Protein AF-0000000084432541 (afdb_homodimer)

Solvent-accessible surface area (backbone atoms only — not comparable to full-atom values): 12788 Å² total; per-residue (Å²): 74,60,51,17,60,30,74,36,65,58,46,48,56,44,54,40,24,28,34,38,48,69,85,65,68,69,66,81,47,33,10,38,38,41,41,37,38,32,32,32,31,42,36,27,25,32,44,36,34,62,62,8,38,39,41,38,39,33,32,51,18,39,35,38,33,20,38,24,62,79,67,41,41,50,36,34,33,44,35,34,36,57,73,16,36,39,34,38,74,37,44,23,40,32,43,31,71,45,52,66,39,81,81,42,76,46,32,38,19,69,55,25,37,38,36,34,31,31,91,61,26,68,92,55,68,59,47,74,40,82,34,44,59,71,12,34,37,35,52,90,86,63,52,20,60,31,74,35,65,58,46,48,55,46,54,39,25,30,35,32,46,66,85,68,76,60,55,89,49,33,10,38,37,41,40,36,36,33,33,32,31,42,36,28,24,31,44,37,33,62,61,8,37,39,39,38,39,33,32,50,19,39,34,38,32,21,40,22,63,78,66,40,41,52,37,35,33,44,36,34,36,56,73,18,35,40,35,39,74,38,43,23,40,32,42,31,72,47,53,66,39,79,82,41,76,46,32,39,20,70,56,25,38,37,35,33,32,32,91,62,26,69,93,56,68,59,48,72,42,81,34,44,58,71,12,34,36,35,52,90

Structure (mmCIF, N/CA/C/O backbone):
data_AF-0000000084432541-model_v1
#
loop_
_entity.id
_entity.type
_entity.pdbx_description
1 polymer 'Adhesin-like protein'
#
loop_
_atom_site.group_PDB
_atom_site.id
_atom_site.type_symbol
_atom_site.label_atom_id
_atom_site.label_alt_id
_atom_site.label_comp_id
_atom_site.label_asym_id
_atom_site.label_entity_id
_atom_site.label_seq_id
_atom_site.pdbx_PDB_ins_code
_atom_site.Cartn_x
_atom_site.Cartn_y
_atom_site.Cartn_z
_atom_site.occupancy
_atom_site.B_iso_or_equiv
_atom_site.auth_seq_id
_atom_site.auth_comp_id
_atom_site.auth_asym_id
_atom_site.auth_atom_id
_atom_site.pdbx_PDB_model_num
ATOM 1 N N . MET A 1 1 ? 23.391 -6.637 -0.005 1 23 1 MET A N 1
ATOM 2 C CA . MET A 1 1 ? 22.156 -6.484 -0.769 1 23 1 MET A CA 1
ATOM 3 C C . MET A 1 1 ? 20.938 -6.379 0.16 1 23 1 MET A C 1
ATOM 5 O O . MET A 1 1 ? 20.5 -7.383 0.717 1 23 1 MET A O 1
ATOM 9 N N . GLU A 1 2 ? 20.828 -5.227 0.882 1 24.73 2 GLU A N 1
ATOM 10 C CA . GLU A 1 2 ? 19.859 -5.18 1.971 1 24.73 2 GLU A CA 1
ATOM 11 C C . GLU A 1 2 ? 18.453 -4.93 1.441 1 24.73 2 GLU A C 1
ATOM 13 O O . GLU A 1 2 ? 18.203 -3.926 0.771 1 24.73 2 GLU A O 1
ATOM 18 N N . ASN A 1 3 ? 17.875 -5.973 0.911 1 29.2 3 ASN A N 1
ATOM 19 C CA . ASN A 1 3 ? 16.5 -6.078 0.458 1 29.2 3 ASN A CA 1
ATOM 20 C C . ASN A 1 3 ? 15.531 -5.395 1.429 1 29.2 3 ASN A C 1
ATOM 22 O O . ASN A 1 3 ? 15.75 -5.422 2.643 1 29.2 3 ASN A O 1
ATOM 26 N N . THR A 1 4 ? 15.023 -4.27 0.894 1 32.41 4 THR A N 1
ATOM 27 C CA . THR A 1 4 ? 14.016 -3.574 1.69 1 32.41 4 THR A CA 1
ATOM 28 C C . THR A 1 4 ? 12.938 -4.543 2.172 1 32.41 4 THR A C 1
ATOM 30 O O . THR A 1 4 ? 12.266 -5.18 1.361 1 32.41 4 THR A O 1
ATOM 33 N N . GLU A 1 5 ? 13.266 -5.25 3.178 1 34.47 5 GLU A N 1
ATOM 34 C CA . GLU A 1 5 ? 12.266 -6.137 3.762 1 34.47 5 GLU A CA 1
ATOM 35 C C . GLU A 1 5 ? 11.156 -5.344 4.453 1 34.47 5 GLU A C 1
ATOM 37 O O . GLU A 1 5 ? 11.438 -4.473 5.281 1 34.47 5 GLU A O 1
ATOM 42 N N . ILE A 1 6 ? 10.102 -5.039 3.703 1 39.88 6 ILE A N 1
ATOM 43 C CA . ILE A 1 6 ? 8.922 -4.617 4.457 1 39.88 6 ILE A CA 1
ATOM 44 C C . ILE A 1 6 ? 8.539 -5.703 5.461 1 39.88 6 ILE A C 1
ATOM 46 O O . ILE A 1 6 ? 8.203 -6.824 5.078 1 39.88 6 ILE A O 1
ATOM 50 N N . ASN A 1 7 ? 9.555 -5.945 6.668 1 39.88 7 ASN A N 1
ATOM 51 C CA . ASN A 1 7 ? 9.281 -6.961 7.68 1 39.88 7 ASN A CA 1
ATOM 52 C C . ASN A 1 7 ? 8.117 -6.562 8.578 1 39.88 7 ASN A C 1
ATOM 54 O O . ASN A 1 7 ? 8.133 -5.488 9.18 1 39.88 7 ASN A O 1
ATOM 58 N N . TYR A 1 8 ? 6.895 -7.012 8.125 1 45.69 8 TYR A N 1
ATOM 59 C CA . TYR A 1 8 ? 5.715 -6.723 8.93 1 45.69 8 TYR A CA 1
ATOM 60 C C . TYR A 1 8 ? 5.66 -7.621 10.164 1 45.69 8 TYR A C 1
ATOM 62 O O . TYR A 1 8 ? 5.891 -8.828 10.07 1 45.69 8 TYR A O 1
ATOM 70 N N . GLY A 1 9 ? 6.004 -7.148 11.172 1 50.56 9 GLY A N 1
ATOM 71 C CA . GLY A 1 9 ? 5.879 -7.926 12.398 1 50.56 9 GLY A CA 1
ATOM 72 C C . GLY A 1 9 ? 4.633 -8.789 12.43 1 50.56 9 GLY A C 1
ATOM 73 O O . GLY A 1 9 ? 4.664 -9.914 12.938 1 50.56 9 GLY A O 1
ATOM 74 N N . SER A 1 10 ? 3.506 -8.398 11.961 1 59.47 10 SER A N 1
ATOM 75 C CA . SER A 1 10 ? 2.273 -9.164 12.094 1 59.47 10 SER A CA 1
ATOM 76 C C . SER A 1 10 ? 2.195 -10.273 11.055 1 59.47 10 SER A C 1
ATOM 78 O O . SER A 1 10 ? 1.357 -11.172 11.164 1 59.47 10 SER A O 1
ATOM 80 N N . GLY A 1 11 ? 3.148 -10.344 10.203 1 76.44 11 GLY A N 1
ATOM 81 C CA . GLY A 1 11 ? 3.02 -11.273 9.094 1 76.44 11 GLY A CA 1
ATOM 82 C C . GLY A 1 11 ? 1.981 -10.844 8.078 1 76.44 11 GLY A C 1
ATOM 83 O O . GLY A 1 11 ? 1.629 -11.617 7.184 1 76.44 11 GLY A O 1
ATOM 84 N N . ILE A 1 12 ? 1.369 -9.703 8.352 1 79 12 ILE A N 1
ATOM 85 C CA . ILE A 1 12 ? 0.36 -9.18 7.434 1 79 12 ILE A CA 1
ATOM 86 C C . ILE A 1 12 ? 0.935 -7.996 6.652 1 79 12 ILE A C 1
ATOM 88 O O . ILE A 1 12 ? 1.511 -7.078 7.242 1 79 12 ILE A O 1
ATOM 92 N N . LEU A 1 13 ? 0.816 -8.047 5.301 1 78.88 13 LEU A N 1
ATOM 93 C CA . LEU A 1 13 ? 1.271 -6.973 4.43 1 78.88 13 LEU A CA 1
ATOM 94 C C . LEU A 1 13 ? 0.146 -5.977 4.164 1 78.88 13 LEU A C 1
ATOM 96 O O . LEU A 1 13 ? 0.338 -4.766 4.305 1 78.88 13 LEU A O 1
ATOM 100 N N . ILE A 1 14 ? -1.044 -6.492 3.812 1 82.12 14 ILE A N 1
ATOM 101 C CA . ILE A 1 14 ? -2.195 -5.664 3.475 1 82.12 14 ILE A CA 1
ATOM 102 C C . ILE A 1 14 ? -3.469 -6.297 4.027 1 82.12 14 ILE A C 1
ATOM 104 O O . ILE A 1 14 ? -3.658 -7.512 3.928 1 82.12 14 ILE A O 1
ATOM 108 N N . ASN A 1 15 ? -4.277 -5.504 4.738 1 82.69 15 ASN A N 1
ATOM 109 C CA . ASN A 1 15 ? -5.633 -5.883 5.125 1 82.69 15 ASN A CA 1
ATOM 110 C C . ASN A 1 15 ? -6.66 -4.852 4.668 1 82.69 15 ASN A C 1
ATOM 112 O O . ASN A 1 15 ? -6.66 -3.717 5.145 1 82.69 15 ASN A O 1
ATOM 116 N N . VAL A 1 16 ? -7.508 -5.207 3.729 1 81.19 16 VAL A N 1
ATOM 117 C CA . VAL A 1 16 ? -8.5 -4.285 3.188 1 81.19 16 VAL A CA 1
ATOM 118 C C . VAL A 1 16 ? -9.891 -4.672 3.691 1 81.19 16 VAL A C 1
ATOM 120 O O . VAL A 1 16 ? -10.383 -5.766 3.404 1 81.19 16 VAL A O 1
ATOM 123 N N . SER A 1 17 ? -10.359 -3.816 4.43 1 79.06 17 SER A N 1
ATOM 124 C CA . SER A 1 17 ? -11.719 -3.992 4.934 1 79.06 17 SER A CA 1
ATOM 125 C C . SER A 1 17 ? -12.508 -2.693 4.84 1 79.06 17 SER A C 1
ATOM 127 O O . SER A 1 17 ? -11.945 -1.604 4.926 1 79.06 17 SER A O 1
ATOM 129 N N . GLY A 1 18 ? -13.797 -2.871 4.531 1 70 18 GLY A N 1
ATOM 130 C CA . GLY A 1 18 ? -14.664 -1.706 4.508 1 70 18 GLY A CA 1
ATOM 131 C C . GLY A 1 18 ? -14.883 -1.094 5.879 1 70 18 GLY A C 1
ATOM 132 O O . GLY A 1 18 ? -14.453 -1.651 6.887 1 70 18 GLY A O 1
ATOM 133 N N . ASN A 1 19 ? -15.008 0.245 5.957 1 58.72 19 ASN A N 1
ATOM 134 C CA . ASN A 1 19 ? -15.359 0.948 7.188 1 58.72 19 ASN A CA 1
ATOM 135 C C . ASN A 1 19 ? -16.828 0.713 7.566 1 58.72 19 ASN A C 1
ATOM 137 O O . ASN A 1 19 ? -17.719 0.883 6.738 1 58.72 19 ASN A O 1
ATOM 141 N N . THR A 1 20 ? -16.922 -0.233 8.609 1 47.47 20 THR A N 1
ATOM 142 C CA . THR A 1 20 ? -18.281 -0.175 9.133 1 47.47 20 THR A CA 1
ATOM 143 C C . THR A 1 20 ? -18.516 1.134 9.875 1 47.47 20 THR A C 1
ATOM 145 O O . THR A 1 20 ? -17.781 1.465 10.805 1 47.47 20 THR A O 1
ATOM 148 N N . GLY A 1 21 ? -18.406 2.193 9.203 1 42.66 21 GLY A N 1
ATOM 149 C CA . GLY A 1 21 ? -18.703 3.492 9.789 1 42.66 21 GLY A CA 1
ATOM 150 C C . GLY A 1 21 ? -19.391 3.398 11.133 1 42.66 21 GLY A C 1
ATOM 151 O O . GLY A 1 21 ? -20.234 2.533 11.344 1 42.66 21 GLY A O 1
ATOM 152 N N . GLU A 1 22 ? -18.641 3.762 12.414 1 37.72 22 GLU A N 1
ATOM 153 C CA . GLU A 1 22 ? -19.516 4.074 13.547 1 37.72 22 GLU A CA 1
ATOM 154 C C . GLU A 1 22 ? -20.781 4.785 13.086 1 37.72 22 GLU A C 1
ATOM 156 O O . GLU A 1 22 ? -21.891 4.434 13.5 1 37.72 22 GLU A O 1
ATOM 161 N N . TRP A 1 23 ? -20.453 6.219 12.891 1 31.81 23 TRP A N 1
ATOM 162 C CA . TRP A 1 23 ? -21.594 7.117 12.789 1 31.81 23 TRP A CA 1
ATOM 163 C C . TRP A 1 23 ? -22.453 6.766 11.578 1 31.81 23 TRP A C 1
ATOM 165 O O . TRP A 1 23 ? -22.172 7.191 10.461 1 31.81 23 TRP A O 1
ATOM 175 N N . GLY A 1 24 ? -23.391 5.852 11.75 1 33.47 24 GLY A N 1
ATOM 176 C CA . GLY A 1 24 ? -24.672 5.41 11.195 1 33.47 24 GLY A CA 1
ATOM 177 C C . GLY A 1 24 ? -24.578 5.062 9.719 1 33.47 24 GLY A C 1
ATOM 178 O O . GLY A 1 24 ? -25.562 4.598 9.133 1 33.47 24 GLY A O 1
ATOM 179 N N . ARG A 1 25 ? -24.156 6.215 8.852 1 34.62 25 ARG A N 1
ATOM 180 C CA . ARG A 1 25 ? -24.734 5.812 7.57 1 34.62 25 ARG A CA 1
ATOM 181 C C . ARG A 1 25 ? -24.094 4.523 7.066 1 34.62 25 ARG A C 1
ATOM 183 O O . ARG A 1 25 ? -22.875 4.426 6.969 1 34.62 25 ARG A O 1
ATOM 190 N N . SER A 1 26 ? -24.641 3.426 7.328 1 37.69 26 SER A N 1
ATOM 191 C CA . SER A 1 26 ? -24.609 2.035 6.887 1 37.69 26 SER A CA 1
ATOM 192 C C . SER A 1 26 ? -23.891 1.903 5.543 1 37.69 26 SER A C 1
ATOM 194 O O . SER A 1 26 ? -23.984 0.865 4.887 1 37.69 26 SER A O 1
ATOM 196 N N . GLY A 1 27 ? -23.594 2.914 4.902 1 42.28 27 GLY A N 1
ATOM 197 C CA . GLY A 1 27 ? -23.375 2.436 3.547 1 42.28 27 GLY A CA 1
ATOM 198 C C . GLY A 1 27 ? -22.141 1.547 3.418 1 42.28 27 GLY A C 1
ATOM 199 O O . GLY A 1 27 ? -21.109 1.825 4.016 1 42.28 27 GLY A O 1
ATOM 200 N N . SER A 1 28 ? -22.328 0.25 3.555 1 51.69 28 SER A N 1
ATOM 201 C CA . SER A 1 28 ? -21.594 -0.984 3.301 1 51.69 28 SER A CA 1
ATOM 202 C C . SER A 1 28 ? -20.562 -0.795 2.195 1 51.69 28 SER A C 1
ATOM 204 O O . SER A 1 28 ? -20.719 -1.318 1.091 1 51.69 28 SER A O 1
ATOM 206 N N . ASN A 1 29 ? -19.844 0.389 2.104 1 71.31 29 ASN A N 1
ATOM 207 C CA . ASN A 1 29 ? -18.984 0.394 0.925 1 71.31 29 ASN A CA 1
ATOM 208 C C . ASN A 1 29 ? -17.625 -0.244 1.217 1 71.31 29 ASN A C 1
ATOM 210 O O . ASN A 1 29 ? -17.031 -0.004 2.271 1 71.31 29 ASN A O 1
ATOM 214 N N . GLY A 1 30 ? -17.344 -1.156 0.543 1 81.12 30 GLY A N 1
ATOM 215 C CA . GLY A 1 30 ? -16.062 -1.84 0.611 1 81.12 30 GLY A CA 1
ATOM 216 C C . GLY A 1 30 ? -14.875 -0.904 0.458 1 81.12 30 GLY A C 1
ATOM 217 O O . GLY A 1 30 ? -15.023 0.216 -0.037 1 81.12 30 GLY A O 1
ATOM 218 N N . GLY A 1 31 ? -13.891 -1.217 1.087 1 83.12 31 GLY A N 1
ATOM 219 C CA . GLY A 1 31 ? -12.648 -0.501 0.854 1 83.12 31 GLY A CA 1
ATOM 220 C C . GLY A 1 31 ? -12 -0.84 -0.476 1 83.12 31 GLY A C 1
ATOM 221 O O . GLY A 1 31 ? -12.281 -1.893 -1.056 1 83.12 31 GLY A O 1
ATOM 222 N N . ASP A 1 32 ? -11.312 0.16 -1.026 1 87.06 32 ASP A N 1
ATOM 223 C CA . ASP A 1 32 ? -10.531 -0.038 -2.242 1 87.06 32 ASP A CA 1
ATOM 224 C C . ASP A 1 32 ? -9.078 0.369 -2.029 1 87.06 32 ASP A C 1
ATOM 226 O O . ASP A 1 32 ? -8.797 1.453 -1.514 1 87.06 32 ASP A O 1
ATOM 230 N N . LEU A 1 33 ? -8.188 -0.533 -2.355 1 87.06 33 LEU A N 1
ATOM 231 C CA . LEU A 1 33 ? -6.762 -0.274 -2.197 1 87.06 33 LEU A CA 1
ATOM 232 C C . LEU A 1 33 ? -6 -0.633 -3.469 1 87.06 33 LEU A C 1
ATOM 234 O O . LEU A 1 33 ? -6.207 -1.706 -4.043 1 87.06 33 LEU A O 1
ATOM 238 N N . SER A 1 34 ? -5.301 0.333 -4.031 1 91.88 34 SER A N 1
ATOM 239 C CA . SER A 1 34 ? -4.344 0.094 -5.109 1 91.88 34 SER A CA 1
ATOM 240 C C . SER A 1 34 ? -2.908 0.23 -4.613 1 91.88 34 SER A C 1
ATOM 242 O O . SER A 1 34 ? -2.561 1.218 -3.963 1 91.88 34 SER A O 1
ATOM 244 N N . PHE A 1 35 ? -2.137 -0.744 -4.871 1 89.62 35 PHE A N 1
ATOM 245 C CA . PHE A 1 35 ? -0.755 -0.827 -4.406 1 89.62 35 PHE A CA 1
ATOM 246 C C . PHE A 1 35 ? 0.186 -1.134 -5.566 1 89.62 35 PHE A C 1
ATOM 248 O O . PHE A 1 35 ? 0.071 -2.182 -6.207 1 89.62 35 PHE A O 1
ATOM 255 N N . THR A 1 36 ? 1.025 -0.202 -5.914 1 92.38 36 THR A N 1
ATOM 256 C CA . THR A 1 36 ? 2.045 -0.392 -6.941 1 92.38 36 THR A CA 1
ATOM 257 C C . THR A 1 36 ? 3.443 -0.307 -6.336 1 92.38 36 THR A C 1
ATOM 259 O O . THR A 1 36 ? 3.754 0.636 -5.605 1 92.38 36 THR A O 1
ATOM 262 N N . SER A 1 37 ? 4.238 -1.301 -6.602 1 89.25 37 SER A N 1
ATOM 263 C CA . SER A 1 37 ? 5.602 -1.356 -6.086 1 89.25 37 SER A CA 1
ATOM 264 C C . SER A 1 37 ? 6.609 -1.575 -7.211 1 89.25 37 SER A C 1
ATOM 266 O O . SER A 1 37 ? 6.383 -2.393 -8.102 1 89.25 37 SER A O 1
ATOM 268 N N . VAL A 1 38 ? 7.672 -0.796 -7.203 1 89 38 VAL A N 1
ATOM 269 C CA . VAL A 1 38 ? 8.781 -0.946 -8.141 1 89 38 VAL A CA 1
ATOM 270 C C . VAL A 1 38 ? 10.086 -1.11 -7.359 1 89 38 VAL A C 1
ATOM 272 O O . VAL A 1 38 ? 10.406 -0.296 -6.492 1 89 38 VAL A O 1
ATOM 275 N N . ASN A 1 39 ? 10.805 -2.227 -7.641 1 86.81 39 ASN A N 1
ATOM 276 C CA . ASN A 1 39 ? 12.117 -2.467 -7.039 1 86.81 39 ASN A CA 1
ATOM 277 C C . ASN A 1 39 ? 12.016 -2.6 -5.52 1 86.81 39 ASN A C 1
ATOM 279 O O . ASN A 1 39 ? 12.734 -1.915 -4.785 1 86.81 39 ASN A O 1
ATOM 283 N N . GLN A 1 40 ? 11.086 -3.512 -5.113 1 80.5 40 GLN A N 1
ATOM 284 C CA . GLN A 1 40 ? 10.883 -3.705 -3.68 1 80.5 40 GLN A CA 1
ATOM 285 C C . GLN A 1 40 ? 10.961 -5.184 -3.307 1 80.5 40 GLN A C 1
ATOM 287 O O . GLN A 1 40 ? 10.828 -6.055 -4.168 1 80.5 40 GLN A O 1
ATOM 292 N N . VAL A 1 41 ? 11.297 -5.398 -2.076 1 82.19 41 VAL A N 1
ATOM 293 C CA . VAL A 1 41 ? 11.148 -6.703 -1.446 1 82.19 41 VAL A CA 1
ATOM 294 C C . VAL A 1 41 ? 10.023 -6.652 -0.409 1 82.19 41 VAL A C 1
ATOM 296 O O . VAL A 1 41 ? 10.102 -5.895 0.56 1 82.19 41 VAL A O 1
ATOM 299 N N . LEU A 1 42 ? 9.023 -7.484 -0.622 1 83.12 42 LEU A N 1
ATOM 300 C CA . LEU A 1 42 ? 7.828 -7.457 0.215 1 83.12 42 LEU A CA 1
ATOM 301 C C . LEU A 1 42 ? 7.609 -8.805 0.896 1 83.12 42 LEU A C 1
ATOM 303 O O . LEU A 1 42 ? 7.941 -9.852 0.335 1 83.12 42 LEU A O 1
ATOM 307 N N . SER A 1 43 ? 7.082 -8.656 2.072 1 84.88 43 SER A N 1
ATOM 308 C CA . SER A 1 43 ? 6.688 -9.859 2.793 1 84.88 43 SER A CA 1
ATOM 309 C C . SER A 1 43 ? 5.418 -9.625 3.605 1 84.88 43 SER A C 1
ATOM 311 O O . SER A 1 43 ? 5.211 -8.539 4.148 1 84.88 43 SER A O 1
ATOM 313 N N . GLY A 1 44 ? 4.594 -10.68 3.766 1 86.81 44 GLY A N 1
ATOM 314 C CA . GLY A 1 44 ? 3.367 -10.648 4.551 1 86.81 44 GLY A CA 1
ATOM 315 C C . GLY A 1 44 ? 2.139 -11.047 3.752 1 86.81 44 GLY A C 1
ATOM 316 O O . GLY A 1 44 ? 2.088 -10.844 2.537 1 86.81 44 GLY A O 1
ATOM 317 N N . ASN A 1 45 ? 1.198 -11.539 4.473 1 91 45 ASN A N 1
ATOM 318 C CA . ASN A 1 45 ? -0.015 -11.992 3.805 1 91 45 ASN A CA 1
ATOM 319 C C . ASN A 1 45 ? -0.964 -10.836 3.508 1 91 45 ASN A C 1
ATOM 321 O O . ASN A 1 45 ? -0.837 -9.758 4.09 1 91 45 ASN A O 1
ATOM 325 N N . ILE A 1 46 ? -1.818 -11.062 2.592 1 90.5 46 ILE A N 1
ATOM 326 C CA . ILE A 1 46 ? -2.76 -10.047 2.135 1 90.5 46 ILE A CA 1
ATOM 327 C C . ILE A 1 46 ? -4.191 -10.547 2.314 1 90.5 46 ILE A C 1
ATOM 329 O O . ILE A 1 46 ? -4.547 -11.617 1.812 1 90.5 46 ILE A O 1
ATOM 333 N N . TYR A 1 47 ? -5 -9.781 3.035 1 88.69 47 TYR A N 1
ATOM 334 C CA . TYR A 1 47 ? -6.395 -10.109 3.311 1 88.69 47 TYR A CA 1
ATOM 335 C C . TYR A 1 47 ? -7.324 -9.023 2.783 1 88.69 47 TYR A C 1
ATOM 337 O O . TYR A 1 47 ? -7.027 -7.832 2.906 1 88.69 47 TYR A O 1
ATOM 345 N N . VAL A 1 48 ? -8.445 -9.438 2.174 1 89 48 VAL A N 1
ATOM 346 C CA . VAL A 1 48 ? -9.477 -8.547 1.646 1 89 48 VAL A CA 1
ATOM 347 C C . VAL A 1 48 ? -10.859 -9.094 1.991 1 89 48 VAL A C 1
ATOM 349 O O . VAL A 1 48 ? -11.117 -10.289 1.838 1 89 48 VAL A O 1
ATOM 352 N N . ASP A 1 49 ? -11.734 -8.242 2.469 1 87.31 49 ASP A N 1
ATOM 353 C CA . ASP A 1 49 ? -13.055 -8.742 2.85 1 87.31 49 ASP A CA 1
ATOM 354 C C . ASP A 1 49 ? -13.992 -8.789 1.646 1 87.31 49 ASP A C 1
ATOM 356 O O . ASP A 1 49 ? -13.617 -8.375 0.544 1 87.31 49 ASP A O 1
ATOM 360 N N . SER A 1 50 ? -15.211 -9.258 1.884 1 91.62 50 SER A N 1
ATOM 361 C CA . SER A 1 50 ? -16.094 -9.672 0.805 1 91.62 50 SER A CA 1
ATOM 362 C C . SER A 1 50 ? -16.672 -8.469 0.062 1 91.62 50 SER A C 1
ATOM 364 O O . SER A 1 50 ? -17.203 -8.609 -1.037 1 91.62 50 SER A O 1
ATOM 366 N N . ILE A 1 51 ? -16.578 -7.277 0.619 1 87.19 51 ILE A N 1
ATOM 367 C CA . ILE A 1 51 ? -17.141 -6.105 -0.043 1 87.19 51 ILE A CA 1
ATOM 368 C C . ILE A 1 51 ? -16.016 -5.172 -0.482 1 87.19 51 ILE A C 1
ATOM 370 O O . ILE A 1 51 ? -16.266 -4.051 -0.928 1 87.19 51 ILE A O 1
ATOM 374 N N . SER A 1 52 ? -14.773 -5.586 -0.387 1 87.06 52 SER A N 1
ATOM 375 C CA . SER A 1 52 ? -13.633 -4.727 -0.658 1 87.06 52 SER A CA 1
ATOM 376 C C . SER A 1 52 ? -12.828 -5.23 -1.854 1 87.06 52 SER A C 1
ATOM 378 O O . SER A 1 52 ? -13.086 -6.324 -2.359 1 87.06 52 SER A O 1
ATOM 380 N N . THR A 1 53 ? -12.008 -4.297 -2.359 1 92 53 THR A N 1
ATOM 381 C CA . THR A 1 53 ? -11.203 -4.555 -3.547 1 92 53 THR A CA 1
ATOM 382 C C . THR A 1 53 ? -9.742 -4.188 -3.299 1 92 53 THR A C 1
ATOM 384 O O . THR A 1 53 ? -9.453 -3.182 -2.646 1 92 53 THR A O 1
ATOM 387 N N . ALA A 1 54 ? -8.812 -5.027 -3.826 1 92.06 54 ALA A N 1
ATOM 388 C CA . ALA A 1 54 ? -7.387 -4.711 -3.83 1 92.06 54 ALA A CA 1
ATOM 389 C C . ALA A 1 54 ? -6.77 -4.977 -5.199 1 92.06 54 ALA A C 1
ATOM 391 O O . ALA A 1 54 ? -7.078 -5.984 -5.84 1 92.06 54 ALA A O 1
ATOM 392 N N . VAL A 1 55 ? -5.98 -3.973 -5.711 1 96.19 55 VAL A N 1
ATOM 393 C CA . VAL A 1 55 ? -5.219 -4.105 -6.945 1 96.19 55 VAL A CA 1
ATOM 394 C C . VAL A 1 55 ? -3.729 -3.943 -6.656 1 96.19 55 VAL A C 1
ATOM 396 O O . VAL A 1 55 ? -3.291 -2.889 -6.191 1 96.19 55 VAL A O 1
ATOM 399 N N . LEU A 1 56 ? -2.98 -5.031 -6.922 1 96.31 56 LEU A N 1
ATOM 400 C CA . LEU A 1 56 ? -1.538 -5.035 -6.707 1 96.31 56 LEU A CA 1
ATOM 401 C C . LEU A 1 56 ? -0.793 -5.082 -8.039 1 96.31 56 LEU A C 1
ATOM 403 O O . LEU A 1 56 ? -1.047 -5.961 -8.867 1 96.31 56 LEU A O 1
ATOM 407 N N . LYS A 1 57 ? 0.078 -4.176 -8.258 1 97.94 57 LYS A N 1
ATOM 408 C CA . LYS A 1 57 ? 0.98 -4.164 -9.406 1 97.94 57 LYS A CA 1
ATOM 409 C C . LYS A 1 57 ? 2.439 -4.141 -8.961 1 97.94 57 LYS A C 1
ATOM 411 O O . LYS A 1 57 ? 2.891 -3.17 -8.344 1 97.94 57 LYS A O 1
ATOM 416 N N . LEU A 1 58 ? 3.156 -5.18 -9.297 1 95 58 LEU A N 1
ATOM 417 C CA . LEU A 1 58 ? 4.535 -5.332 -8.844 1 95 58 LEU A CA 1
ATOM 418 C C . LEU A 1 58 ? 5.496 -5.355 -10.031 1 95 58 LEU A C 1
ATOM 420 O O . LEU A 1 58 ? 5.348 -6.172 -10.945 1 95 58 LEU A O 1
ATOM 424 N N . SER A 1 59 ? 6.41 -4.457 -10.023 1 94.5 59 SER A N 1
ATOM 425 C CA . SER A 1 59 ? 7.465 -4.383 -11.031 1 94.5 59 SER A CA 1
ATOM 426 C C . SER A 1 59 ? 8.844 -4.484 -10.398 1 94.5 59 SER A C 1
ATOM 428 O O . SER A 1 59 ? 9.172 -3.727 -9.484 1 94.5 59 SER A O 1
ATOM 430 N N . SER A 1 60 ? 9.695 -5.473 -10.938 1 92.19 60 SER A N 1
ATOM 431 C CA . SER A 1 60 ? 11.016 -5.711 -10.375 1 92.19 60 SER A CA 1
ATOM 432 C C . SER A 1 60 ? 10.953 -5.867 -8.859 1 92.19 60 SER A C 1
ATOM 434 O O . SER A 1 60 ? 11.773 -5.301 -8.133 1 92.19 60 SER A O 1
ATOM 436 N N . THR A 1 61 ? 9.875 -6.547 -8.422 1 89.12 61 THR A N 1
ATOM 437 C CA . THR A 1 61 ? 9.562 -6.676 -7 1 89.12 61 THR A CA 1
ATOM 438 C C . THR A 1 61 ? 9.484 -8.141 -6.594 1 89.12 61 THR A C 1
ATOM 440 O O . THR A 1 61 ? 8.93 -8.969 -7.324 1 89.12 61 THR A O 1
ATOM 443 N N . ARG A 1 62 ? 10.109 -8.477 -5.492 1 91.69 62 ARG A N 1
ATOM 444 C CA . ARG A 1 62 ? 9.977 -9.805 -4.895 1 91.69 62 ARG A CA 1
ATOM 445 C C . ARG A 1 62 ? 8.961 -9.797 -3.758 1 91.69 62 ARG A C 1
ATOM 447 O O . ARG A 1 62 ? 9 -8.93 -2.887 1 91.69 62 ARG A O 1
ATOM 454 N N . ILE A 1 63 ? 8.039 -10.805 -3.768 1 90.31 63 ILE A N 1
ATOM 455 C CA . ILE A 1 63 ? 7.039 -10.844 -2.707 1 90.31 63 ILE A CA 1
ATOM 456 C C . ILE A 1 63 ? 6.949 -12.258 -2.135 1 90.31 63 ILE A C 1
ATOM 458 O O . ILE A 1 63 ? 6.977 -13.234 -2.883 1 90.31 63 ILE A O 1
ATOM 462 N N . SER A 1 64 ? 7.035 -12.375 -0.864 1 93.75 64 SER A N 1
ATOM 463 C CA . SER A 1 64 ? 6.68 -13.57 -0.112 1 93.75 64 SER A CA 1
ATOM 464 C C . SER A 1 64 ? 5.344 -13.398 0.601 1 93.75 64 SER A C 1
ATOM 466 O O . SER A 1 64 ? 5.223 -12.594 1.524 1 93.75 64 SER A O 1
ATOM 468 N N . SER A 1 65 ? 4.285 -14.141 0.089 1 95.19 65 SER A N 1
ATOM 469 C CA . SER A 1 65 ? 2.951 -13.812 0.571 1 95.19 65 SER A CA 1
ATOM 470 C C . SER A 1 65 ? 1.96 -14.93 0.277 1 95.19 65 SER A C 1
ATOM 472 O O . SER A 1 65 ? 2.143 -15.695 -0.673 1 95.19 65 SER A O 1
ATOM 474 N N . ALA A 1 66 ? 1.009 -15.117 1.192 1 97.88 66 ALA A N 1
ATOM 475 C CA . ALA A 1 66 ? -0.288 -15.672 0.809 1 97.88 66 ALA A CA 1
ATOM 476 C C . ALA A 1 66 ? -1.297 -14.562 0.533 1 97.88 66 ALA A C 1
ATOM 478 O O . ALA A 1 66 ? -1.482 -13.664 1.358 1 97.88 66 ALA A O 1
ATOM 479 N N . ILE A 1 67 ? -1.94 -14.609 -0.618 1 97.56 67 ILE A N 1
ATOM 480 C CA . ILE A 1 67 ? -2.879 -13.562 -1.014 1 97.56 67 ILE A CA 1
ATOM 481 C C . ILE A 1 67 ? -4.305 -14.102 -0.97 1 97.56 67 ILE A C 1
ATOM 483 O O . ILE A 1 67 ? -4.645 -15.031 -1.711 1 97.56 67 ILE A O 1
ATOM 487 N N . ASN A 1 68 ? -5.094 -13.508 -0.076 1 97.94 68 ASN A N 1
ATOM 488 C CA . ASN A 1 68 ? -6.504 -13.859 0.058 1 97.94 68 ASN A CA 1
ATOM 489 C C . ASN A 1 68 ? -6.68 -15.359 0.311 1 97.94 68 ASN A C 1
ATOM 491 O O . ASN A 1 68 ? -7.438 -16.031 -0.397 1 97.94 68 ASN A O 1
ATOM 495 N N . PRO A 1 69 ? -6.023 -15.828 1.335 1 97.94 69 PRO A N 1
ATOM 496 C CA . PRO A 1 69 ? -5.992 -17.281 1.523 1 97.94 69 PRO A CA 1
ATOM 497 C C . PRO A 1 69 ? -7.367 -17.859 1.853 1 97.94 69 PRO A C 1
ATOM 499 O O . PRO A 1 69 ? -7.609 -19.047 1.624 1 97.94 69 PRO A O 1
ATOM 502 N N . SER A 1 70 ? -8.242 -17.047 2.277 1 96.44 70 SER A N 1
ATOM 503 C CA . SER A 1 70 ? -9.555 -17.547 2.682 1 96.44 70 SER A CA 1
ATOM 504 C C . SER A 1 70 ? -10.602 -17.297 1.599 1 96.44 70 SER A C 1
ATOM 506 O O . SER A 1 70 ? -11.789 -17.547 1.81 1 96.44 70 SER A O 1
ATOM 508 N N . ASN A 1 71 ? -10.258 -16.781 0.468 1 97.88 71 ASN A N 1
ATOM 509 C CA . ASN A 1 71 ? -11.141 -16.484 -0.657 1 97.88 71 ASN A CA 1
ATOM 510 C C . ASN A 1 71 ? -12.328 -15.641 -0.227 1 97.88 71 ASN A C 1
ATOM 512 O O . ASN A 1 71 ? -13.477 -15.969 -0.537 1 97.88 71 ASN A O 1
ATOM 516 N N . THR A 1 72 ? -12.07 -14.578 0.45 1 95.44 72 THR A N 1
ATOM 517 C CA . THR A 1 72 ? -13.141 -13.742 0.977 1 95.44 72 THR A CA 1
ATOM 518 C C . THR A 1 72 ? -13.266 -12.453 0.161 1 95.44 72 THR A C 1
ATOM 520 O O . THR A 1 72 ? -14.289 -11.773 0.232 1 95.44 72 THR A O 1
ATOM 523 N N . ALA A 1 73 ? -12.32 -12.148 -0.657 1 94.69 73 ALA A N 1
ATOM 524 C CA . ALA A 1 73 ? -12.211 -10.828 -1.275 1 94.69 73 ALA A CA 1
ATOM 525 C C . ALA A 1 73 ? -13.391 -10.562 -2.207 1 94.69 73 ALA A C 1
ATOM 527 O O . ALA A 1 73 ? -13.836 -11.453 -2.932 1 94.69 73 ALA A O 1
ATOM 528 N N . GLY A 1 74 ? -13.914 -9.32 -2.092 1 93.81 74 GLY A N 1
ATOM 529 C CA . GLY A 1 74 ? -14.734 -8.891 -3.217 1 93.81 74 GLY A CA 1
ATOM 530 C C . GLY A 1 74 ? -14.016 -9.016 -4.551 1 93.81 74 GLY A C 1
ATOM 531 O O . GLY A 1 74 ? -14.508 -9.672 -5.465 1 93.81 74 GLY A O 1
ATOM 532 N N . SER A 1 75 ? -12.883 -8.367 -4.613 1 97.12 75 SER A N 1
ATOM 533 C CA . SER A 1 75 ? -12 -8.516 -5.766 1 97.12 75 SER A CA 1
ATOM 534 C C . SER A 1 75 ? -10.539 -8.344 -5.371 1 97.12 75 SER A C 1
ATOM 536 O O . SER A 1 75 ? -10.211 -7.484 -4.547 1 97.12 75 SER A O 1
ATOM 538 N N . ILE A 1 76 ? -9.633 -9.141 -5.91 1 97.75 76 ILE A N 1
ATOM 539 C CA . ILE A 1 76 ? -8.195 -9.031 -5.68 1 97.75 76 ILE A CA 1
ATOM 540 C C . ILE A 1 76 ? -7.445 -9.305 -6.977 1 97.75 76 ILE A C 1
ATOM 542 O O . ILE A 1 76 ? -7.609 -10.359 -7.59 1 97.75 76 ILE A O 1
ATOM 546 N N . SER A 1 77 ? -6.684 -8.32 -7.434 1 98.75 77 SER A N 1
ATOM 547 C CA . SER A 1 77 ? -5.914 -8.398 -8.664 1 98.75 77 SER A CA 1
ATOM 548 C C . SER A 1 77 ? -4.414 -8.32 -8.391 1 98.75 77 SER A C 1
ATOM 550 O O . SER A 1 77 ? -3.965 -7.492 -7.598 1 98.75 77 SER A O 1
ATOM 552 N N . LEU A 1 78 ? -3.646 -9.258 -9 1 98.81 78 LEU A N 1
ATOM 553 C CA . LEU A 1 78 ? -2.189 -9.227 -8.953 1 98.81 78 LEU A CA 1
ATOM 554 C C . LEU A 1 78 ? -1.6 -9.164 -10.359 1 98.81 78 LEU A C 1
ATOM 556 O O . LEU A 1 78 ? -1.98 -9.938 -11.234 1 98.81 78 LEU A O 1
ATOM 560 N N . SER A 1 79 ? -0.79 -8.188 -10.641 1 98.88 79 SER A N 1
ATOM 561 C CA . SER A 1 79 ? 0.005 -8.094 -11.867 1 98.88 79 SER A CA 1
ATOM 562 C C . SER A 1 79 ? 1.498 -8.102 -11.555 1 98.88 79 SER A C 1
ATOM 564 O O . SER A 1 79 ? 1.97 -7.32 -10.727 1 98.88 79 SER A O 1
ATOM 566 N N . LEU A 1 80 ? 2.203 -9.016 -12.266 1 98.69 80 LEU A N 1
ATOM 567 C CA . LEU A 1 80 ? 3.646 -9.148 -12.094 1 98.69 80 LEU A CA 1
ATOM 568 C C . LEU A 1 80 ? 4.375 -8.812 -13.391 1 98.69 80 LEU A C 1
ATOM 570 O O . LEU A 1 80 ? 4.027 -9.336 -14.453 1 98.69 80 LEU A O 1
ATOM 574 N N . SER A 1 81 ? 5.383 -7.918 -13.25 1 98.25 81 SER A N 1
ATOM 575 C CA . SER A 1 81 ? 6.348 -7.859 -14.344 1 98.25 81 SER A CA 1
ATOM 576 C C . SER A 1 81 ? 7.184 -9.133 -14.414 1 98.25 81 SER A C 1
ATOM 578 O O . SER A 1 81 ? 7.258 -9.883 -13.438 1 98.25 81 SER A O 1
ATOM 580 N N . GLY A 1 82 ? 7.816 -9.375 -15.539 1 98.19 82 GLY A N 1
ATOM 581 C CA . GLY A 1 82 ? 8.547 -10.617 -15.742 1 98.19 82 GLY A CA 1
ATOM 582 C C . GLY A 1 82 ? 9.719 -10.781 -14.789 1 98.19 82 GLY A C 1
ATOM 583 O O . GLY A 1 82 ? 10.109 -11.906 -14.469 1 98.19 82 GLY A O 1
ATOM 584 N N . ASP A 1 83 ? 10.242 -9.664 -14.344 1 96.5 83 ASP A N 1
ATOM 585 C CA . ASP A 1 83 ? 11.406 -9.711 -13.469 1 96.5 83 ASP A CA 1
ATOM 586 C C . ASP A 1 83 ? 10.984 -9.641 -12 1 96.5 83 ASP A C 1
ATOM 588 O O . ASP A 1 83 ? 11.828 -9.508 -11.109 1 96.5 83 ASP A O 1
ATOM 592 N N . SER A 1 84 ? 9.695 -9.75 -11.773 1 95.38 84 SER A N 1
ATOM 593 C CA . SER A 1 84 ? 9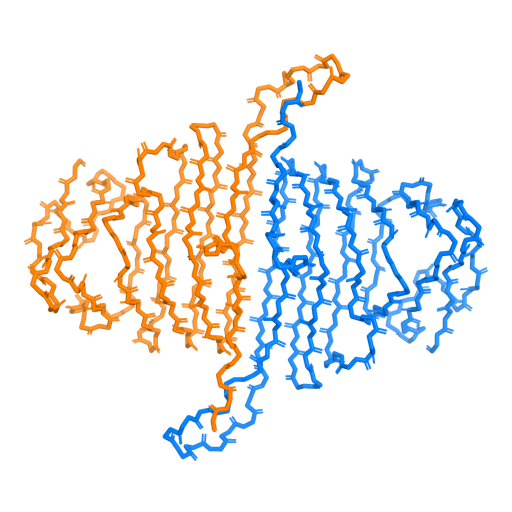.195 -9.891 -10.406 1 95.38 84 SER A CA 1
ATOM 594 C C . SER A 1 84 ? 9.094 -11.359 -10.008 1 95.38 84 SER A C 1
ATOM 596 O O . SER A 1 84 ? 9.039 -12.242 -10.867 1 95.38 84 SER A O 1
ATOM 598 N N . THR A 1 85 ? 9.195 -11.555 -8.625 1 97.69 85 THR A N 1
ATOM 599 C CA . THR A 1 85 ? 9.055 -12.93 -8.148 1 97.69 85 THR A CA 1
ATOM 600 C C . THR A 1 85 ? 8.031 -13.016 -7.02 1 97.69 85 THR A C 1
ATOM 602 O O . THR A 1 85 ? 7.887 -12.07 -6.238 1 97.69 85 THR A O 1
ATOM 605 N N . TRP A 1 86 ? 7.305 -14.141 -7 1 98.56 86 TRP A N 1
ATOM 606 C CA . TRP A 1 86 ? 6.34 -14.445 -5.949 1 98.56 86 TRP A CA 1
ATOM 607 C C . TRP A 1 86 ? 6.633 -15.797 -5.312 1 98.56 86 TRP A C 1
ATOM 609 O O . TRP A 1 86 ? 6.633 -16.828 -5.988 1 98.56 86 TRP A O 1
ATOM 619 N N . SER A 1 87 ? 6.98 -15.727 -4.066 1 98.56 87 SER A N 1
ATOM 620 C CA . SER A 1 87 ? 7.109 -16.938 -3.256 1 98.56 87 SER A CA 1
ATOM 621 C C . SER A 1 87 ? 5.891 -17.141 -2.365 1 98.56 87 SER A C 1
ATOM 623 O O . SER A 1 87 ? 5.645 -16.344 -1.452 1 98.56 87 SER A O 1
ATOM 625 N N . LEU A 1 88 ? 5.164 -18.234 -2.635 1 98.75 88 LEU A N 1
ATOM 626 C CA . LEU A 1 88 ? 3.936 -18.469 -1.882 1 98.75 88 LEU A CA 1
ATOM 627 C C . LEU A 1 88 ? 4.25 -18.922 -0.46 1 98.75 88 LEU A C 1
ATOM 629 O O . LEU A 1 88 ? 5.156 -19.734 -0.249 1 98.75 88 LEU A O 1
ATOM 633 N N . THR A 1 89 ? 3.441 -18.344 0.465 1 97.75 89 THR A N 1
ATOM 634 C CA . THR A 1 89 ? 3.52 -18.781 1.854 1 97.75 89 THR A CA 1
ATOM 635 C C . THR A 1 89 ? 2.244 -19.5 2.266 1 97.75 89 THR A C 1
ATOM 637 O O . THR A 1 89 ? 2.086 -19.875 3.43 1 97.75 89 THR A O 1
ATOM 640 N N . GLY A 1 90 ? 1.327 -19.656 1.386 1 98.62 90 GLY A N 1
ATOM 641 C CA . GLY A 1 90 ? 0.054 -20.359 1.521 1 98.62 90 GLY A CA 1
ATOM 642 C C . GLY A 1 90 ? -0.758 -20.359 0.24 1 98.62 90 GLY A C 1
ATOM 643 O O . GLY A 1 90 ? -0.382 -19.719 -0.745 1 98.62 90 GLY A O 1
ATOM 644 N N . ASN A 1 91 ? -1.844 -21.172 0.327 1 98.94 91 ASN A N 1
ATOM 645 C CA . ASN A 1 91 ? -2.764 -21.078 -0.802 1 98.94 91 ASN A CA 1
ATOM 646 C C . ASN A 1 91 ? -3.275 -19.656 -0.996 1 98.94 91 ASN A C 1
ATOM 648 O O . ASN A 1 91 ? -3.438 -18.906 -0.026 1 98.94 91 ASN A O 1
ATOM 652 N N . SER A 1 92 ? -3.471 -19.312 -2.25 1 98.94 92 SER A N 1
ATOM 653 C CA . SER A 1 92 ? -3.891 -17.953 -2.596 1 98.94 92 SER A CA 1
ATOM 654 C C . SER A 1 92 ? -5.035 -17.969 -3.602 1 98.94 92 SER A C 1
ATOM 656 O O . SER A 1 92 ? -5.137 -18.891 -4.422 1 98.94 92 SER A O 1
ATOM 658 N N . TYR A 1 93 ? -5.887 -17.016 -3.5 1 98.88 93 TYR A N 1
ATOM 659 C CA . TYR A 1 93 ? -7.012 -16.844 -4.414 1 98.88 93 TYR A CA 1
ATOM 660 C C . TYR A 1 93 ? -6.961 -15.477 -5.082 1 98.88 93 TYR A C 1
ATOM 662 O O . TYR A 1 93 ? -6.82 -14.453 -4.41 1 98.88 93 TYR A O 1
ATOM 670 N N . LEU A 1 94 ? -7.051 -15.477 -6.391 1 98.88 94 LEU A N 1
ATOM 671 C CA . LEU A 1 94 ? -7.004 -14.25 -7.18 1 98.88 94 LEU A CA 1
ATOM 672 C C . LEU A 1 94 ? -8.227 -14.141 -8.086 1 98.88 94 LEU A C 1
ATOM 674 O O . LEU A 1 94 ? -8.641 -15.117 -8.703 1 98.88 94 LEU A O 1
ATOM 678 N N . THR A 1 95 ? -8.852 -12.938 -8.078 1 98.75 95 THR A N 1
ATOM 679 C CA . THR A 1 95 ? -9.867 -12.648 -9.086 1 98.75 95 THR A CA 1
ATOM 680 C C . THR A 1 95 ? -9.234 -12.461 -10.461 1 98.75 95 THR A C 1
ATOM 682 O O . THR A 1 95 ? -9.625 -13.117 -11.422 1 98.75 95 THR A O 1
ATOM 685 N N . THR A 1 96 ? -8.289 -11.539 -10.57 1 98.69 96 THR A N 1
ATOM 686 C CA . THR A 1 96 ? -7.512 -11.352 -11.789 1 98.69 96 THR A CA 1
ATOM 687 C C . THR A 1 96 ? -6.023 -11.531 -11.508 1 98.69 96 THR A C 1
ATOM 689 O O . THR A 1 96 ? -5.523 -11.086 -10.477 1 98.69 96 THR A O 1
ATOM 692 N N . PHE A 1 97 ? -5.344 -12.281 -12.43 1 98.81 97 PHE A N 1
ATOM 693 C CA . PHE A 1 97 ? -3.91 -12.539 -12.352 1 98.81 97 PHE A CA 1
ATOM 694 C C . PHE A 1 97 ? -3.242 -12.312 -13.703 1 98.81 97 PHE A C 1
ATOM 696 O O . PHE A 1 97 ? -3.705 -12.82 -14.727 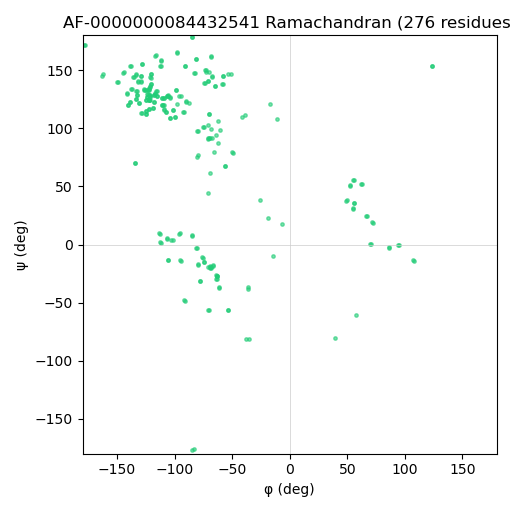1 98.81 97 PHE A O 1
ATOM 703 N N . SER A 1 98 ? -2.229 -11.469 -13.711 1 98.62 98 SER A N 1
ATOM 704 C CA . SER A 1 98 ? -1.397 -11.312 -14.898 1 98.62 98 SER A CA 1
ATOM 705 C C . SER A 1 98 ? 0.085 -11.383 -14.547 1 98.62 98 SER A C 1
ATOM 707 O O . SER A 1 98 ? 0.507 -10.891 -13.5 1 98.62 98 SER A O 1
ATOM 709 N N . ASP A 1 99 ? 0.774 -12.039 -15.414 1 98.62 99 ASP A N 1
ATOM 710 C CA . ASP A 1 99 ? 2.223 -12.188 -15.312 1 98.62 99 ASP A CA 1
ATOM 711 C C . ASP A 1 99 ? 2.885 -12.031 -16.688 1 98.62 99 ASP A C 1
ATOM 713 O O . ASP A 1 99 ? 2.557 -12.75 -17.625 1 98.62 99 ASP A O 1
ATOM 717 N N . ASP A 1 100 ? 3.822 -11.023 -16.672 1 98.56 100 ASP A N 1
ATOM 718 C CA . ASP A 1 100 ? 4.535 -10.844 -17.938 1 98.56 100 ASP A CA 1
ATOM 719 C C . ASP A 1 100 ? 5.352 -12.086 -18.281 1 98.56 100 ASP A C 1
ATOM 721 O O . ASP A 1 100 ? 5.652 -12.336 -19.453 1 98.56 100 ASP A O 1
ATOM 725 N N . ASP A 1 101 ? 5.848 -12.867 -17.297 1 98.5 101 ASP A N 1
ATOM 726 C CA . ASP A 1 101 ? 6.41 -14.195 -17.531 1 98.5 101 ASP A CA 1
ATOM 727 C C . ASP A 1 101 ? 5.305 -15.242 -17.688 1 98.5 101 ASP A C 1
ATOM 729 O O . ASP A 1 101 ? 4.875 -15.844 -16.703 1 98.5 101 ASP A O 1
ATOM 733 N N . THR A 1 102 ? 4.996 -15.531 -18.906 1 96.81 102 THR A N 1
ATOM 734 C CA . THR A 1 102 ? 3.854 -16.391 -19.172 1 96.81 102 THR A CA 1
ATOM 735 C C . THR A 1 102 ? 4.199 -17.859 -18.875 1 96.81 102 THR A C 1
ATOM 737 O O . THR A 1 102 ? 3.312 -18.703 -18.797 1 96.81 102 THR A O 1
ATOM 740 N N . THR A 1 103 ? 5.453 -18.188 -18.656 1 97.62 103 THR A N 1
ATOM 741 C CA . THR A 1 103 ? 5.824 -19.531 -18.25 1 97.62 103 THR A CA 1
ATOM 742 C C . THR A 1 103 ? 5.582 -19.734 -16.75 1 97.62 103 THR A C 1
ATOM 744 O O . THR A 1 103 ? 5.586 -20.859 -16.266 1 97.62 103 THR A O 1
ATOM 747 N N . LEU A 1 104 ? 5.445 -18.641 -15.992 1 98.62 104 LEU A N 1
ATOM 748 C CA . LEU A 1 104 ? 5.207 -18.609 -14.547 1 98.62 104 LEU A CA 1
ATOM 749 C C . LEU A 1 104 ? 6.41 -19.141 -13.789 1 98.62 104 LEU A C 1
ATOM 751 O O . LEU A 1 104 ? 6.277 -19.609 -12.648 1 98.62 104 LEU A O 1
ATOM 755 N N . SER A 1 105 ? 7.562 -19.062 -14.406 1 98.69 105 SER A N 1
ATOM 756 C CA . SER A 1 105 ? 8.773 -19.562 -13.766 1 98.69 105 SER A CA 1
ATOM 757 C C . SER A 1 105 ? 9.18 -18.688 -12.586 1 98.69 105 SER A C 1
ATOM 759 O O . SER A 1 105 ? 9.961 -19.109 -11.734 1 98.69 105 SER A O 1
ATOM 761 N N . ASN A 1 106 ? 8.672 -17.5 -12.547 1 98.88 106 ASN A N 1
ATOM 762 C CA . ASN A 1 106 ? 9.008 -16.547 -11.484 1 98.88 106 ASN A CA 1
ATOM 763 C C . ASN A 1 106 ? 8.133 -16.75 -10.25 1 98.88 106 ASN A C 1
ATOM 765 O O . ASN A 1 106 ? 8.195 -15.969 -9.305 1 98.88 106 ASN A O 1
ATOM 769 N N . ILE A 1 107 ? 7.355 -17.797 -10.234 1 98.88 107 ILE A N 1
ATOM 770 C CA . ILE A 1 107 ? 6.531 -18.141 -9.086 1 98.88 107 ILE A CA 1
ATOM 771 C C . ILE A 1 107 ? 7.055 -19.406 -8.438 1 98.88 107 ILE A C 1
ATOM 773 O O . ILE A 1 107 ? 7.195 -20.438 -9.102 1 98.88 107 ILE A O 1
ATOM 777 N N . GLN A 1 108 ? 7.422 -19.266 -7.184 1 98.88 108 GLN A N 1
ATOM 778 C CA . GLN A 1 108 ? 7.781 -20.406 -6.352 1 98.88 108 GLN A CA 1
ATOM 779 C C . GLN A 1 108 ? 6.625 -20.812 -5.441 1 98.88 108 GLN A C 1
ATOM 781 O O . GLN A 1 108 ? 6.355 -20.141 -4.438 1 98.88 108 GLN A O 1
ATOM 786 N N . SER A 1 109 ? 6.062 -21.984 -5.777 1 98.81 109 SER A N 1
ATOM 787 C CA . SER A 1 109 ? 4.801 -22.344 -5.133 1 98.81 109 SER A CA 1
ATOM 788 C C . SER A 1 109 ? 5.027 -22.859 -3.717 1 98.81 109 SER A C 1
ATOM 790 O O . SER A 1 109 ? 4.156 -22.734 -2.855 1 98.81 109 SER A O 1
ATOM 792 N N . ASN A 1 110 ? 6.117 -23.484 -3.471 1 98.75 110 ASN A N 1
ATOM 793 C CA . ASN A 1 110 ? 6.41 -24.094 -2.18 1 98.75 110 ASN A CA 1
ATOM 794 C C . ASN A 1 110 ? 5.328 -25.078 -1.77 1 98.75 110 ASN A C 1
ATOM 796 O O . ASN A 1 110 ? 4.957 -25.156 -0.595 1 98.75 110 ASN A O 1
ATOM 800 N N . GLY A 1 111 ? 4.836 -25.703 -2.662 1 98.81 111 GLY A N 1
ATOM 801 C CA . GLY A 1 111 ? 3.832 -26.719 -2.414 1 98.81 111 GLY A CA 1
ATOM 802 C C . GLY A 1 111 ? 2.422 -26.172 -2.34 1 98.81 111 GLY A C 1
ATOM 803 O O . GLY A 1 111 ? 1.456 -26.922 -2.223 1 98.81 111 GLY A O 1
ATOM 804 N N . TYR A 1 112 ? 2.174 -24.891 -2.432 1 98.94 112 TYR A N 1
ATOM 805 C CA . TYR A 1 112 ? 0.858 -24.266 -2.322 1 98.94 112 TYR A CA 1
ATOM 806 C C . TYR A 1 112 ? 0.265 -24 -3.699 1 98.94 112 TYR A C 1
ATOM 808 O O . TYR A 1 112 ? 0.979 -24.016 -4.703 1 98.94 112 TYR A O 1
ATOM 816 N N . ASN A 1 113 ? -1.01 -23.734 -3.711 1 98.94 113 ASN A N 1
ATOM 817 C CA . ASN A 1 113 ? -1.723 -23.5 -4.961 1 98.94 113 ASN A CA 1
ATOM 818 C C . ASN A 1 113 ? -2.182 -22.047 -5.086 1 98.94 113 ASN A C 1
ATOM 820 O O . ASN A 1 113 ? -2.342 -21.359 -4.078 1 98.94 113 ASN A O 1
ATOM 824 N N . ILE A 1 114 ? -2.316 -21.656 -6.285 1 98.94 114 ILE A N 1
ATOM 825 C CA . ILE A 1 114 ? -3.031 -20.438 -6.637 1 98.94 114 ILE A CA 1
ATOM 826 C C . ILE A 1 114 ? -4.352 -20.781 -7.32 1 98.94 114 ILE A C 1
ATOM 828 O O . ILE A 1 114 ? -4.371 -21.562 -8.281 1 98.94 114 ILE A O 1
ATOM 832 N N . TYR A 1 115 ? -5.395 -20.266 -6.805 1 98.94 115 TYR A N 1
ATOM 833 C CA . TYR A 1 115 ? -6.699 -20.391 -7.453 1 98.94 115 TYR A CA 1
ATOM 834 C C . TYR A 1 115 ? -7.094 -19.078 -8.133 1 98.94 115 TYR A C 1
ATOM 836 O O . TYR A 1 115 ? -7.051 -18.016 -7.516 1 98.94 115 TYR A O 1
ATOM 844 N N . TYR A 1 116 ? -7.422 -19.188 -9.398 1 98.88 116 TYR A N 1
ATOM 845 C CA . TYR A 1 116 ? -7.785 -17.984 -10.141 1 98.88 116 TYR A CA 1
ATOM 846 C C . TYR A 1 116 ? -9.195 -18.094 -10.703 1 98.88 116 TYR A C 1
ATOM 848 O O . TYR A 1 116 ? -9.633 -19.188 -11.094 1 98.88 116 TYR A O 1
ATOM 856 N N . LYS A 1 117 ? -9.953 -16.984 -10.742 1 98.44 117 LYS A N 1
ATOM 857 C CA . LYS A 1 117 ? -11.281 -16.953 -11.352 1 98.44 117 LYS A CA 1
ATOM 858 C C . LYS A 1 117 ? -11.195 -17.078 -12.867 1 98.44 117 LYS A C 1
ATOM 860 O O . LYS A 1 117 ? -10.766 -16.141 -13.547 1 98.44 117 LYS A O 1
ATOM 865 N N . SER A 1 118 ? -11.68 -18.203 -13.398 1 97.94 118 SER A N 1
ATOM 866 C CA . SER A 1 118 ? -11.5 -18.531 -14.805 1 97.94 118 SER A CA 1
ATOM 867 C C . SER A 1 118 ? -12.148 -17.484 -15.703 1 97.94 118 SER A C 1
ATOM 869 O O . SER A 1 118 ? -11.562 -17.078 -16.703 1 97.94 118 SER A O 1
ATOM 871 N N . SER A 1 119 ? -13.258 -16.953 -15.336 1 97.62 119 SER A N 1
ATOM 872 C CA . SER A 1 119 ? -14.039 -16.047 -16.172 1 97.62 119 SER A CA 1
ATOM 873 C C . SER A 1 119 ? -13.336 -14.695 -16.312 1 97.62 119 SER A C 1
ATOM 875 O O . SER A 1 119 ? -13.586 -13.961 -17.266 1 97.62 119 SER A O 1
ATOM 877 N N . ALA A 1 120 ? -12.414 -14.422 -15.391 1 97.62 120 ALA A N 1
ATOM 878 C CA . ALA A 1 120 ? -11.773 -13.109 -15.398 1 97.62 120 ALA A CA 1
ATOM 879 C C . ALA A 1 120 ? -10.336 -13.211 -15.914 1 97.62 120 ALA A C 1
ATOM 881 O O . ALA A 1 120 ? -9.594 -12.219 -15.891 1 97.62 120 ALA A O 1
ATOM 882 N N . ASN A 1 121 ? -9.906 -14.398 -16.359 1 98.38 121 ASN A N 1
ATOM 883 C CA . ASN A 1 121 ? -8.523 -14.641 -16.766 1 98.38 121 ASN A CA 1
ATOM 884 C C . ASN A 1 121 ? -8.461 -15.414 -18.094 1 98.38 121 ASN A C 1
ATOM 886 O O . ASN A 1 121 ? -7.945 -16.531 -18.141 1 98.38 121 ASN A O 1
ATOM 890 N N . SER A 1 122 ? -8.836 -14.719 -19.078 1 96.56 122 SER A N 1
ATOM 891 C CA . SER A 1 122 ? -8.961 -15.375 -20.375 1 96.56 122 SER A CA 1
ATOM 892 C C . SER A 1 122 ? -7.617 -15.891 -20.875 1 96.56 122 SER A C 1
ATOM 894 O O . SER A 1 122 ? -7.555 -16.906 -21.578 1 96.56 122 SER A O 1
ATOM 896 N N . TRP A 1 123 ? -6.523 -15.281 -20.469 1 96.94 123 TRP A N 1
ATOM 897 C CA . TRP A 1 123 ? -5.203 -15.672 -20.953 1 96.94 123 TRP A CA 1
ATOM 898 C C . TRP A 1 123 ? -4.82 -17.047 -20.438 1 96.94 123 TRP A C 1
ATOM 900 O O . TRP A 1 123 ? -3.945 -17.719 -21 1 96.94 123 TRP A O 1
ATOM 910 N N . LEU A 1 124 ? -5.488 -17.5 -19.359 1 97.31 124 LEU A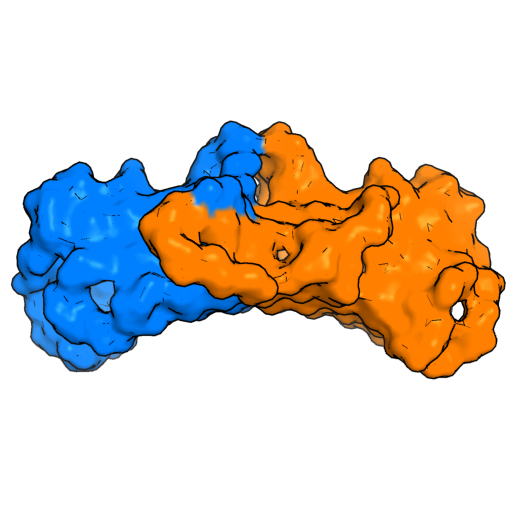 N 1
ATOM 911 C CA . LEU A 1 124 ? -5.176 -18.797 -18.766 1 97.31 124 LEU A CA 1
ATOM 912 C C . LEU A 1 124 ? -6.105 -19.875 -19.312 1 97.31 124 LEU A C 1
ATOM 914 O O . LEU A 1 124 ? -5.875 -21.062 -19.078 1 97.31 124 LEU A O 1
ATOM 918 N N . ASN A 1 125 ? -7.148 -19.562 -19.953 1 96.44 125 ASN A N 1
ATOM 919 C CA . ASN A 1 125 ? -8.047 -20.438 -20.703 1 96.44 125 ASN A CA 1
ATOM 920 C C . ASN A 1 125 ? -8.57 -21.578 -19.844 1 96.44 125 ASN A C 1
ATOM 922 O O . ASN A 1 125 ? -8.672 -22.719 -20.312 1 96.44 125 ASN A O 1
ATOM 926 N N . GLY A 1 126 ? -8.703 -21.344 -18.641 1 98.12 126 GLY A N 1
ATOM 927 C CA . GLY A 1 126 ? -9.258 -22.344 -17.734 1 98.12 126 GLY A CA 1
ATOM 928 C C . GLY A 1 126 ? -8.312 -23.5 -17.469 1 98.12 126 GLY A C 1
ATOM 929 O O . GLY A 1 126 ? -8.727 -24.562 -16.984 1 98.12 126 GLY A O 1
ATOM 930 N N . ALA A 1 127 ? -7.047 -23.359 -17.703 1 98.06 127 ALA A N 1
ATOM 931 C CA . ALA A 1 127 ? -6.078 -24.438 -17.578 1 98.06 127 ALA A CA 1
ATOM 932 C C . ALA A 1 127 ? -5.629 -24.609 -16.125 1 98.06 127 ALA A C 1
ATOM 934 O O . ALA A 1 127 ? -5.609 -23.641 -15.359 1 98.06 127 ALA A O 1
ATOM 935 N N . THR A 1 128 ? -5.316 -25.781 -15.695 1 98.75 128 THR A N 1
ATOM 936 C CA . THR A 1 128 ? -4.5 -26.078 -14.523 1 98.75 128 THR A CA 1
ATOM 937 C C . THR A 1 128 ? -3.023 -26.188 -14.898 1 98.75 128 THR A C 1
ATOM 939 O O . THR A 1 128 ? -2.656 -26.953 -15.781 1 98.75 128 THR A O 1
ATOM 942 N N . ILE A 1 129 ? -2.227 -25.406 -14.289 1 98.81 129 ILE A N 1
ATOM 943 C CA . ILE A 1 129 ? -0.821 -25.312 -14.672 1 98.81 129 ILE A CA 1
ATOM 944 C C . ILE A 1 129 ? 0.061 -25.656 -13.469 1 98.81 129 ILE A C 1
ATOM 946 O O . ILE A 1 129 ? -0.136 -25.125 -12.375 1 98.81 129 ILE A O 1
ATOM 950 N N . ALA A 1 130 ? 1.063 -26.516 -13.688 1 98.75 130 ALA A N 1
ATOM 951 C CA . ALA A 1 130 ? 2.035 -26.797 -12.641 1 98.75 130 ALA A CA 1
ATOM 952 C C . ALA A 1 130 ? 2.947 -25.609 -12.391 1 98.75 130 ALA A C 1
ATOM 954 O O . ALA A 1 130 ? 3.371 -24.922 -13.328 1 98.75 130 ALA A O 1
ATOM 955 N N . LEU A 1 131 ? 3.205 -25.438 -11.18 1 98.81 131 LEU A N 1
ATOM 956 C CA . LEU A 1 131 ? 4.133 -24.375 -10.773 1 98.81 131 LEU A CA 1
ATOM 957 C C . LEU A 1 131 ? 5.414 -24.984 -10.203 1 98.81 131 LEU A C 1
ATOM 959 O O . LEU A 1 131 ? 5.43 -26.141 -9.773 1 98.81 131 LEU A O 1
ATOM 963 N N . ASN A 1 132 ? 6.465 -24.109 -10.266 1 98.69 132 ASN A N 1
ATOM 964 C CA . ASN A 1 132 ? 7.664 -24.516 -9.539 1 98.69 132 ASN A CA 1
ATOM 965 C C . ASN A 1 132 ? 7.371 -24.75 -8.055 1 98.69 132 ASN A C 1
ATOM 967 O O . ASN A 1 132 ? 6.609 -24 -7.445 1 98.69 132 ASN A O 1
ATOM 971 N N . GLY A 1 133 ? 7.953 -25.828 -7.531 1 98.62 133 GLY A N 1
ATOM 972 C CA . GLY A 1 133 ? 7.82 -26.078 -6.105 1 98.62 133 GLY A CA 1
ATOM 973 C C . GLY A 1 133 ? 6.668 -27 -5.77 1 98.62 133 GLY A C 1
ATOM 974 O O . GLY A 1 133 ? 6.379 -27.234 -4.594 1 98.62 133 GLY A O 1
ATOM 975 N N . GLY A 1 134 ? 5.961 -27.438 -6.746 1 98.69 134 GLY A N 1
ATOM 976 C CA . GLY A 1 134 ? 5.047 -28.547 -6.523 1 98.69 134 GLY A CA 1
ATOM 977 C C . GLY A 1 134 ? 3.59 -28.141 -6.512 1 98.69 134 GLY A C 1
ATOM 978 O O . GLY A 1 134 ? 2.697 -28.984 -6.578 1 98.69 134 GLY A O 1
ATOM 979 N N . GLY A 1 135 ? 3.293 -26.859 -6.434 1 98.88 135 GLY A N 1
ATOM 980 C CA . GLY A 1 135 ? 1.916 -26.391 -6.48 1 98.88 135 GLY A CA 1
ATOM 981 C C . GLY A 1 135 ? 1.393 -26.219 -7.895 1 98.88 135 GLY A C 1
ATOM 982 O O . GLY A 1 135 ? 2.074 -26.578 -8.859 1 98.88 135 GLY A O 1
ATOM 983 N N . LYS A 1 136 ? 0.158 -25.719 -7.934 1 98.94 136 LYS A N 1
ATOM 984 C CA . LYS A 1 136 ? -0.497 -25.531 -9.227 1 98.94 136 LYS A CA 1
ATOM 985 C C . LYS A 1 136 ? -1.246 -24.203 -9.273 1 98.94 136 LYS A C 1
ATOM 987 O O . LYS A 1 136 ? -1.565 -23.625 -8.234 1 98.94 136 LYS A O 1
ATOM 992 N N . LEU A 1 137 ? -1.4 -23.719 -10.352 1 98.88 137 LEU A N 1
ATOM 993 C CA . LEU A 1 137 ? -2.387 -22.703 -10.703 1 98.88 137 LEU A CA 1
ATOM 994 C C . LEU A 1 137 ? -3.674 -23.344 -11.211 1 98.88 137 LEU A C 1
ATOM 996 O O . LEU A 1 137 ? -3.664 -24.047 -12.219 1 98.88 137 LEU A O 1
ATOM 1000 N N . ILE A 1 138 ? -4.762 -23.188 -10.477 1 98.88 138 ILE A N 1
ATOM 1001 C CA . ILE A 1 138 ? -5.984 -23.953 -10.68 1 98.88 138 ILE A CA 1
ATOM 1002 C C . ILE A 1 138 ? -7.16 -23 -10.906 1 98.88 138 ILE A C 1
ATOM 1004 O O . ILE A 1 138 ? -7.355 -22.062 -10.148 1 98.88 138 ILE A O 1
ATOM 1008 N N . PRO A 1 139 ? -7.934 -23.25 -12 1 98.62 139 PRO A N 1
ATOM 1009 C CA . PRO A 1 139 ? -9.125 -22.422 -12.18 1 98.62 139 PRO A CA 1
ATOM 1010 C C . PRO A 1 139 ? -10.242 -22.766 -11.195 1 98.62 139 PRO A C 1
ATOM 1012 O O . PRO A 1 139 ? -10.344 -23.922 -10.758 1 98.62 139 PRO A O 1
ATOM 1015 N N . TYR A 1 140 ? -10.992 -21.766 -10.898 1 97.19 140 TYR A N 1
ATOM 1016 C CA . TYR A 1 140 ? -12.234 -22 -10.18 1 97.19 140 TYR A CA 1
ATOM 1017 C C . TYR A 1 140 ? -13.359 -21.141 -10.758 1 97.19 140 TYR A C 1
ATOM 1019 O O . TYR A 1 140 ? -13.109 -20.188 -11.5 1 97.19 140 TYR A O 1
ATOM 1027 N N . MET B 1 1 ? -19.047 -0.827 14.203 1 22.92 1 MET B N 1
ATOM 1028 C CA . MET B 1 1 ? -18.328 -0.104 13.148 1 22.92 1 MET B CA 1
ATOM 1029 C C . MET B 1 1 ? -16.875 -0.565 13.07 1 22.92 1 MET B C 1
ATOM 1031 O O . MET B 1 1 ? -16.062 -0.214 13.922 1 22.92 1 MET B O 1
ATOM 1035 N N . GLU B 1 2 ? -16.656 -1.81 12.586 1 24.33 2 GLU B N 1
ATOM 1036 C CA . GLU B 1 2 ? -15.328 -2.395 12.742 1 24.33 2 GLU B CA 1
ATOM 1037 C C . GLU B 1 2 ? -14.359 -1.878 11.68 1 24.33 2 GLU B C 1
ATOM 1039 O O . GLU B 1 2 ? -14.617 -2.02 10.484 1 24.33 2 GLU B O 1
ATOM 1044 N N . ASN B 1 3 ? -13.922 -0.661 11.875 1 28.81 3 ASN B N 1
ATOM 1045 C CA . ASN B 1 3 ? -12.883 0.028 11.109 1 28.81 3 ASN B CA 1
ATOM 1046 C C . ASN B 1 3 ? -11.742 -0.913 10.742 1 28.81 3 ASN B C 1
ATOM 1048 O O . ASN B 1 3 ? -11.406 -1.819 11.5 1 28.81 3 ASN B O 1
ATOM 1052 N N . THR B 1 4 ? -11.719 -1.13 9.414 1 32.34 4 THR B N 1
ATOM 1053 C CA . THR B 1 4 ? -10.625 -1.948 8.922 1 32.34 4 THR B CA 1
ATOM 1054 C C . THR B 1 4 ? -9.289 -1.44 9.453 1 32.34 4 THR B C 1
ATOM 1056 O O . THR B 1 4 ? -8.906 -0.292 9.211 1 32.34 4 THR B O 1
ATOM 1059 N N . GLU B 1 5 ? -9.023 -1.785 10.648 1 34.78 5 GLU B N 1
ATOM 1060 C CA . GLU B 1 5 ? -7.723 -1.428 11.203 1 34.78 5 GLU B CA 1
ATOM 1061 C C . GLU B 1 5 ? -6.605 -2.242 10.562 1 34.78 5 GLU B C 1
ATOM 1063 O O . GLU B 1 5 ? -6.676 -3.471 10.508 1 34.78 5 GLU B O 1
ATOM 1068 N N . ILE B 1 6 ? -6.031 -1.677 9.484 1 39.75 6 ILE B N 1
ATOM 1069 C CA . ILE B 1 6 ? -4.754 -2.279 9.117 1 39.75 6 ILE B CA 1
ATOM 1070 C C . ILE B 1 6 ? -3.801 -2.223 10.312 1 39.75 6 ILE B C 1
ATOM 1072 O O . ILE B 1 6 ? -3.441 -1.139 10.773 1 39.75 6 ILE B O 1
ATOM 1076 N N . ASN B 1 7 ? -4.191 -3.137 11.57 1 40.03 7 ASN B N 1
ATOM 1077 C CA . ASN B 1 7 ? -3.344 -3.156 12.75 1 40.03 7 ASN B CA 1
ATOM 1078 C C . ASN B 1 7 ? -2.027 -3.879 12.492 1 40.03 7 ASN B C 1
ATOM 1080 O O . ASN B 1 7 ? -2.021 -5.031 12.055 1 40.03 7 ASN B O 1
ATOM 1084 N N . TYR B 1 8 ? -1.019 -3.037 12.062 1 45.5 8 TYR B N 1
ATOM 1085 C CA . TYR B 1 8 ? 0.3 -3.615 11.836 1 45.5 8 TYR B CA 1
ATOM 1086 C C . TYR B 1 8 ? 1 -3.922 13.156 1 45.5 8 TYR B C 1
ATOM 1088 O O . TYR B 1 8 ? 0.981 -3.107 14.078 1 45.5 8 TYR B O 1
ATOM 1096 N N . GLY B 1 9 ? 0.989 -5.023 13.508 1 50.44 9 GLY B N 1
ATOM 1097 C CA . GLY B 1 9 ? 1.73 -5.383 14.703 1 50.44 9 GLY B CA 1
ATOM 1098 C C . GLY B 1 9 ? 3.027 -4.613 14.852 1 50.44 9 GLY B C 1
ATOM 1099 O O . GLY B 1 9 ? 3.422 -4.262 15.969 1 50.44 9 GLY B O 1
ATOM 1100 N N . SER B 1 10 ? 3.77 -4.301 13.852 1 59.12 10 SER B N 1
ATOM 1101 C CA . SER B 1 10 ? 5.074 -3.666 13.992 1 59.12 10 SER B CA 1
ATOM 1102 C C . SER B 1 10 ? 4.938 -2.16 14.203 1 59.12 10 SER B C 1
ATOM 1104 O O . SER B 1 10 ? 5.898 -1.49 14.578 1 59.12 10 SER B O 1
ATOM 1106 N N . GLY B 1 11 ? 3.754 -1.676 14.172 1 76.12 11 GLY B N 1
ATOM 1107 C CA . GLY B 1 11 ? 3.602 -0.23 14.188 1 76.12 11 GLY B CA 1
ATOM 1108 C C . GLY B 1 11 ? 4.051 0.436 12.906 1 76.12 11 GLY B C 1
ATOM 1109 O O . GLY B 1 11 ? 4.156 1.662 12.836 1 76.12 11 GLY B O 1
ATOM 1110 N N . ILE B 1 12 ? 4.504 -0.395 11.961 1 78.75 12 ILE B N 1
ATOM 1111 C CA . ILE B 1 12 ? 4.945 0.127 10.672 1 78.75 12 ILE B CA 1
ATOM 1112 C C . ILE B 1 12 ? 3.898 -0.182 9.609 1 78.75 12 ILE B C 1
ATOM 1114 O O . ILE B 1 12 ? 3.449 -1.324 9.484 1 78.75 12 ILE B O 1
ATOM 1118 N N . LEU B 1 13 ? 3.471 0.866 8.867 1 78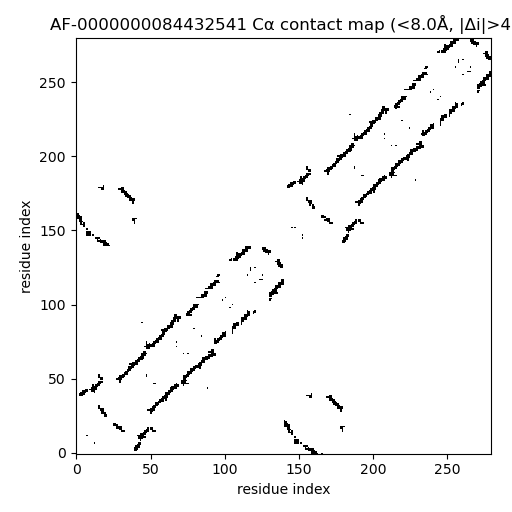.75 13 LEU B N 1
ATOM 1119 C CA . LEU B 1 13 ? 2.51 0.715 7.777 1 78.75 13 LEU B CA 1
ATOM 1120 C C . LEU B 1 13 ? 3.221 0.472 6.453 1 78.75 13 LEU B C 1
ATOM 1122 O O . LEU B 1 13 ? 2.879 -0.46 5.719 1 78.75 13 LEU B O 1
ATOM 1126 N N . ILE B 1 14 ? 4.234 1.294 6.152 1 82 14 ILE B N 1
ATOM 1127 C CA . ILE B 1 14 ? 4.973 1.218 4.898 1 82 14 ILE B CA 1
ATOM 1128 C C . ILE B 1 14 ? 6.457 1.47 5.156 1 82 14 ILE B C 1
ATOM 1130 O O . ILE B 1 14 ? 6.816 2.373 5.918 1 82 14 ILE B O 1
ATOM 1134 N N . ASN B 1 15 ? 7.332 0.586 4.637 1 82.81 15 ASN B N 1
ATOM 1135 C CA . ASN B 1 15 ? 8.773 0.811 4.586 1 82.81 15 ASN B CA 1
ATOM 1136 C C . ASN B 1 15 ? 9.312 0.671 3.166 1 82.81 15 ASN B C 1
ATOM 1138 O O . ASN B 1 15 ? 9.289 -0.42 2.594 1 82.81 15 ASN B O 1
ATOM 1142 N N . VAL B 1 16 ? 9.766 1.756 2.57 1 81.38 16 VAL B N 1
ATOM 1143 C CA . VAL B 1 16 ? 10.266 1.744 1.201 1 81.38 16 VAL B CA 1
ATOM 1144 C C . VAL B 1 16 ? 11.789 1.889 1.206 1 81.38 16 VAL B C 1
ATOM 1146 O O . VAL B 1 16 ? 12.32 2.902 1.666 1 81.38 16 VAL B O 1
ATOM 1149 N N . SER B 1 17 ? 12.336 0.876 0.791 1 79.19 17 SER B N 1
ATOM 1150 C CA . SER B 1 17 ? 13.789 0.881 0.655 1 79.19 17 SER B CA 1
ATOM 1151 C C . SER B 1 17 ? 14.227 0.249 -0.663 1 79.19 17 SER B C 1
ATOM 1153 O O . SER B 1 17 ? 13.539 -0.625 -1.195 1 79.19 17 SER B O 1
ATOM 1155 N N . GLY B 1 18 ? 15.289 0.823 -1.196 1 70 18 GLY B N 1
ATOM 1156 C CA . GLY B 1 18 ? 15.844 0.242 -2.408 1 70 18 GLY B CA 1
ATOM 1157 C C . GLY B 1 18 ? 16.453 -1.129 -2.188 1 70 18 GLY B C 1
ATOM 1158 O O . GLY B 1 18 ? 16.578 -1.585 -1.048 1 70 18 GLY B O 1
ATOM 1159 N N . ASN B 1 19 ? 16.344 -2.045 -3.135 1 58.16 19 ASN B N 1
ATOM 1160 C CA . ASN B 1 19 ? 16.984 -3.354 -3.107 1 58.16 19 ASN B CA 1
ATOM 1161 C C . ASN B 1 19 ? 18.5 -3.232 -3.236 1 58.16 19 ASN B C 1
ATOM 1163 O O . ASN B 1 19 ? 19 -2.604 -4.172 1 58.16 19 ASN B O 1
ATOM 1167 N N . THR B 1 20 ? 19.141 -3.334 -1.955 1 48.03 20 THR B N 1
ATOM 1168 C CA . THR B 1 20 ? 20.578 -3.541 -2.176 1 48.03 20 THR B CA 1
ATOM 1169 C C . THR B 1 20 ? 20.844 -4.941 -2.717 1 48.03 20 THR B C 1
ATOM 1171 O O . THR B 1 20 ? 20.578 -5.938 -2.039 1 48.03 20 THR B O 1
ATOM 1174 N N . GLY B 1 21 ? 20.125 -5.398 -3.625 1 42.62 21 GLY B N 1
ATOM 1175 C CA . GLY B 1 21 ? 20.359 -6.719 -4.188 1 42.62 21 GLY B CA 1
ATOM 1176 C C . GLY B 1 21 ? 21.734 -7.27 -3.885 1 42.62 21 GLY B C 1
ATOM 1177 O O . GLY B 1 21 ? 22.688 -6.508 -3.73 1 42.62 21 GLY B O 1
ATOM 1178 N N . GLU B 1 22 ? 21.812 -8.555 -3.137 1 37.12 22 GLU B N 1
ATOM 1179 C CA . GLU B 1 22 ? 23.062 -9.328 -3.178 1 37.12 22 GLU B CA 1
ATOM 1180 C C . GLU B 1 22 ? 23.703 -9.258 -4.559 1 37.12 22 GLU B C 1
ATOM 1182 O O . GLU B 1 22 ? 24.906 -9.039 -4.676 1 37.12 22 GLU B O 1
ATOM 1187 N N . TRP B 1 23 ? 23.016 -10.281 -5.477 1 30.44 23 TRP B N 1
ATOM 1188 C CA . TRP B 1 23 ? 23.703 -10.562 -6.73 1 30.44 23 TRP B CA 1
ATOM 1189 C C . TRP B 1 23 ? 23.797 -9.32 -7.602 1 30.44 23 TRP B C 1
ATOM 1191 O O . TRP B 1 23 ? 22.781 -8.789 -8.055 1 30.44 23 TRP B O 1
ATOM 1201 N N . GLY B 1 24 ? 25.109 -8.773 -7.629 1 34.09 24 GLY B N 1
ATOM 1202 C CA . GLY B 1 24 ? 26 -7.789 -8.234 1 34.09 24 GLY B CA 1
ATOM 1203 C C . GLY B 1 24 ? 25.312 -6.457 -8.484 1 34.09 24 GLY B C 1
ATOM 1204 O O . GLY B 1 24 ? 25.922 -5.398 -8.289 1 34.09 24 GLY B O 1
ATOM 1205 N N . ARG B 1 25 ? 24.438 -6.418 -9.766 1 33.84 25 ARG B N 1
ATOM 1206 C CA . ARG B 1 25 ? 24.469 -5.027 -10.211 1 33.84 25 ARG B CA 1
ATOM 1207 C C . ARG B 1 25 ? 23.781 -4.109 -9.211 1 33.84 25 ARG B C 1
ATOM 1209 O O . ARG B 1 25 ? 22.609 -4.305 -8.898 1 33.84 25 ARG B O 1
ATOM 1216 N N . SER B 1 26 ? 24.359 -3.705 -8.133 1 38.81 26 SER B N 1
ATOM 1217 C CA . SER B 1 26 ? 24.172 -2.555 -7.258 1 38.81 26 SER B CA 1
ATOM 1218 C C . SER B 1 26 ? 23.156 -1.575 -7.848 1 38.81 26 SER B C 1
ATOM 1220 O O . SER B 1 26 ? 23.516 -0.696 -8.633 1 38.81 26 SER B O 1
ATOM 1222 N N . GLY B 1 27 ? 22.406 -1.947 -8.727 1 41.81 27 GLY B N 1
ATOM 1223 C CA . GLY B 1 27 ? 21.859 -0.694 -9.227 1 41.81 27 GLY B CA 1
ATOM 1224 C C . GLY B 1 27 ? 21.109 0.091 -8.172 1 41.81 27 GLY B C 1
ATOM 1225 O O . GLY B 1 27 ? 20.453 -0.493 -7.305 1 41.81 27 GLY B O 1
ATOM 1226 N N . SER B 1 28 ? 21.766 1.066 -7.578 1 52.03 28 SER B N 1
ATOM 1227 C CA . SER B 1 28 ? 21.5 2.277 -6.812 1 52.03 28 SER B CA 1
ATOM 1228 C C . SER B 1 28 ? 20.062 2.764 -7.023 1 52.03 28 SER B C 1
ATOM 1230 O O . SER B 1 28 ? 19.812 3.969 -7.027 1 52.03 28 SER B O 1
ATOM 1232 N N . ASN B 1 29 ? 19.094 1.802 -7.461 1 71.88 29 ASN B N 1
ATOM 1233 C CA . ASN B 1 29 ? 17.844 2.516 -7.734 1 71.88 29 ASN B CA 1
ATOM 1234 C C . ASN B 1 29 ? 16.875 2.426 -6.559 1 71.88 29 ASN B C 1
ATOM 1236 O O . ASN B 1 29 ? 16.719 1.36 -5.961 1 71.88 29 ASN B O 1
ATOM 1240 N N . GLY B 1 30 ? 16.547 3.396 -6.086 1 81.38 30 GLY B N 1
ATOM 1241 C CA . GLY B 1 30 ? 15.555 3.525 -5.02 1 81.38 30 GLY B CA 1
ATOM 1242 C C . GLY B 1 30 ? 14.258 2.801 -5.32 1 81.38 30 GLY B C 1
ATOM 1243 O O . GLY B 1 30 ? 13.969 2.48 -6.473 1 81.38 30 GLY B O 1
ATOM 1244 N N . GLY B 1 31 ? 13.672 2.314 -4.34 1 83.31 31 GLY B N 1
ATOM 1245 C CA . GLY B 1 31 ? 12.328 1.783 -4.492 1 83.31 31 GLY B CA 1
ATOM 1246 C C . GLY B 1 31 ? 11.289 2.859 -4.727 1 83.31 31 GLY B C 1
ATOM 1247 O O . GLY B 1 31 ? 11.5 4.023 -4.387 1 83.31 31 GLY B O 1
ATOM 1248 N N . ASP B 1 32 ? 10.266 2.48 -5.496 1 87.06 32 ASP B N 1
ATOM 1249 C CA . ASP B 1 32 ? 9.109 3.354 -5.711 1 87.06 32 ASP B CA 1
ATOM 1250 C C . ASP B 1 32 ? 7.812 2.654 -5.312 1 87.06 32 ASP B C 1
ATOM 1252 O O . ASP B 1 32 ? 7.562 1.518 -5.719 1 87.06 32 ASP B O 1
ATOM 1256 N N . LEU B 1 33 ? 7.055 3.307 -4.461 1 87.19 33 LEU B N 1
ATOM 1257 C CA . LEU B 1 33 ? 5.789 2.75 -3.996 1 87.19 33 LEU B CA 1
ATOM 1258 C C . LEU B 1 33 ? 4.668 3.773 -4.125 1 87.19 33 LEU B C 1
ATOM 1260 O O . LEU B 1 33 ? 4.828 4.93 -3.73 1 87.19 33 LEU B O 1
ATOM 1264 N N . SER B 1 34 ? 3.629 3.428 -4.867 1 91.88 34 SER B N 1
ATOM 1265 C CA . SER B 1 34 ? 2.387 4.195 -4.898 1 91.88 34 SER B CA 1
ATOM 1266 C C . SER B 1 34 ? 1.271 3.469 -4.156 1 91.88 34 SER B C 1
ATOM 1268 O O . SER B 1 34 ? 1.032 2.281 -4.387 1 91.88 34 SER B O 1
ATOM 1270 N N . PHE B 1 35 ? 0.662 4.145 -3.271 1 89.69 35 PHE B N 1
ATOM 1271 C CA . PHE B 1 35 ? -0.375 3.598 -2.406 1 89.69 35 PHE B CA 1
ATOM 1272 C C . PHE B 1 35 ? -1.624 4.473 -2.438 1 89.69 35 PHE B C 1
ATOM 1274 O O . PHE B 1 35 ? -1.578 5.645 -2.064 1 89.69 35 PHE B O 1
ATOM 1281 N N . THR B 1 36 ? -2.697 3.955 -2.977 1 92.44 36 THR B N 1
ATOM 1282 C CA . THR B 1 36 ? -3.984 4.641 -2.994 1 92.44 36 THR B CA 1
ATOM 1283 C C . THR B 1 36 ? -5.016 3.877 -2.168 1 92.44 36 THR B C 1
ATOM 1285 O O . THR B 1 36 ? -5.18 2.668 -2.338 1 92.44 36 THR B O 1
ATOM 1288 N N . SER B 1 37 ? -5.648 4.574 -1.268 1 89.31 37 SER B N 1
ATOM 1289 C CA . SER B 1 37 ? -6.656 3.973 -0.401 1 89.31 37 SER B CA 1
ATOM 1290 C C . SER B 1 37 ? -7.965 4.75 -0.452 1 89.31 37 SER B C 1
ATOM 1292 O O . SER B 1 37 ? -7.965 5.984 -0.431 1 89.31 37 SER B O 1
ATOM 1294 N N . VAL B 1 38 ? -9.062 4.039 -0.59 1 88.88 38 VAL B N 1
ATOM 1295 C CA . VAL B 1 38 ? -10.398 4.613 -0.546 1 88.88 38 VAL B CA 1
ATOM 1296 C C . VAL B 1 38 ? -11.234 3.904 0.523 1 88.88 38 VAL B C 1
ATOM 1298 O O . VAL B 1 38 ? -11.336 2.676 0.527 1 88.88 38 VAL B O 1
ATOM 1301 N N . ASN B 1 39 ? -11.781 4.707 1.46 1 86.75 39 ASN B N 1
ATOM 1302 C CA . ASN B 1 39 ? -12.664 4.176 2.492 1 86.75 39 ASN B CA 1
ATOM 1303 C C . ASN B 1 39 ? -11.945 3.164 3.381 1 86.75 39 ASN B C 1
ATOM 1305 O O . ASN B 1 39 ? -12.422 2.045 3.568 1 86.75 39 ASN B O 1
ATOM 1309 N N . GLN B 1 40 ? -10.773 3.623 3.902 1 80.44 40 GLN B N 1
ATOM 1310 C CA . GLN B 1 40 ? -9.977 2.736 4.75 1 80.44 40 GLN B CA 1
ATOM 1311 C C . GLN B 1 40 ? -9.625 3.41 6.07 1 80.44 40 GLN B C 1
ATOM 1313 O O . GLN B 1 40 ? -9.688 4.633 6.188 1 80.44 40 GLN B O 1
ATOM 1318 N N . VAL B 1 41 ? -9.383 2.592 7.043 1 82.06 41 VAL B N 1
ATOM 1319 C CA . VAL B 1 41 ? -8.758 3.008 8.289 1 82.06 41 VAL B CA 1
ATOM 1320 C C . VAL B 1 41 ? -7.348 2.426 8.375 1 82.06 41 VAL B C 1
ATOM 1322 O O . VAL B 1 41 ? -7.172 1.204 8.383 1 82.06 41 VAL B O 1
ATOM 1325 N N . LEU B 1 42 ? -6.379 3.307 8.469 1 83.19 42 LEU B N 1
ATOM 1326 C CA . LEU B 1 42 ? -4.98 2.898 8.43 1 83.19 42 LEU B CA 1
ATOM 1327 C C . LEU B 1 42 ? -4.258 3.318 9.711 1 83.19 42 LEU B C 1
ATOM 1329 O O . LEU B 1 42 ? -4.586 4.348 10.305 1 83.19 42 LEU B O 1
ATOM 1333 N N . SER B 1 43 ? -3.334 2.459 10.039 1 84.94 43 SER B N 1
ATOM 1334 C CA . SER B 1 43 ? -2.463 2.789 11.156 1 84.94 43 SER B CA 1
ATOM 1335 C C . SER B 1 43 ? -1.045 2.281 10.93 1 84.94 43 SER B C 1
ATOM 1337 O O . SER B 1 43 ? -0.85 1.214 10.344 1 84.94 43 SER B O 1
ATOM 1339 N N . GLY B 1 44 ? -0.041 3.008 11.453 1 86.81 44 GLY B N 1
ATOM 1340 C CA . GLY B 1 44 ? 1.363 2.641 11.367 1 86.81 44 GLY B CA 1
ATOM 1341 C C . GLY B 1 44 ? 2.225 3.717 10.734 1 86.81 44 GLY B C 1
ATOM 1342 O O . GLY B 1 44 ? 1.749 4.488 9.898 1 86.81 44 GLY B O 1
ATOM 1343 N N . ASN B 1 45 ? 3.445 3.68 11.117 1 90.81 45 ASN B N 1
ATOM 1344 C CA . ASN B 1 45 ? 4.355 4.699 10.602 1 90.81 45 ASN B CA 1
ATOM 1345 C C . ASN B 1 45 ? 4.867 4.344 9.211 1 90.81 45 ASN B C 1
ATOM 1347 O O . ASN B 1 45 ? 4.785 3.188 8.789 1 90.81 45 ASN B O 1
ATOM 1351 N N . ILE B 1 46 ? 5.312 5.324 8.531 1 90.5 46 ILE B N 1
ATOM 1352 C CA . ILE B 1 46 ? 5.781 5.172 7.156 1 90.5 46 ILE B CA 1
ATOM 1353 C C . ILE B 1 46 ? 7.23 5.641 7.047 1 90.5 46 ILE B C 1
ATOM 1355 O O . ILE B 1 46 ? 7.547 6.777 7.406 1 90.5 46 ILE B O 1
ATOM 1359 N N . TYR B 1 47 ? 8.102 4.762 6.559 1 88.69 47 TYR B N 1
ATOM 1360 C CA . TYR B 1 47 ? 9.523 5.039 6.395 1 88.69 47 TYR B CA 1
ATOM 1361 C C . TYR B 1 47 ? 9.945 4.895 4.934 1 88.69 47 TYR B C 1
ATOM 1363 O O . TYR B 1 47 ? 9.5 3.973 4.246 1 88.69 47 TYR B O 1
ATOM 1371 N N . VAL B 1 48 ? 10.781 5.828 4.453 1 89.12 48 VAL B N 1
ATOM 1372 C CA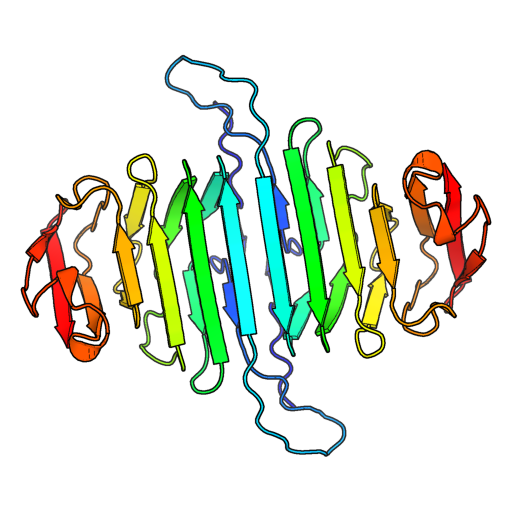 . VAL B 1 48 ? 11.328 5.832 3.1 1 89.12 48 VAL B CA 1
ATOM 1373 C C . VAL B 1 48 ? 12.805 6.195 3.137 1 89.12 48 VAL B C 1
ATOM 1375 O O . VAL B 1 48 ? 13.203 7.133 3.83 1 89.12 48 VAL B O 1
ATOM 1378 N N . ASP B 1 49 ? 13.625 5.461 2.432 1 87.44 49 ASP B N 1
ATOM 1379 C CA . ASP B 1 49 ? 15.055 5.754 2.479 1 87.44 49 ASP B CA 1
ATOM 1380 C C . ASP B 1 49 ? 15.43 6.852 1.48 1 87.44 49 ASP B C 1
ATOM 1382 O O . ASP B 1 49 ? 14.57 7.328 0.73 1 87.44 49 ASP B O 1
ATOM 1386 N N . SER B 1 50 ? 16.703 7.215 1.464 1 91.62 50 SER B N 1
ATOM 1387 C CA . SER B 1 50 ? 17.156 8.445 0.824 1 91.62 50 SER B CA 1
ATOM 1388 C C . SER B 1 50 ? 17.141 8.32 -0.696 1 91.62 50 SER B C 1
ATOM 1390 O O . SER B 1 50 ? 17.203 9.32 -1.41 1 91.62 50 SER B O 1
ATOM 1392 N N . ILE B 1 51 ? 17.047 7.117 -1.229 1 87.19 51 ILE B N 1
ATOM 1393 C CA . ILE B 1 51 ? 17.062 6.949 -2.678 1 87.19 51 ILE B CA 1
ATOM 1394 C C . ILE B 1 51 ? 15.711 6.441 -3.152 1 87.19 51 ILE B C 1
ATOM 1396 O O . ILE B 1 51 ? 15.547 6.074 -4.32 1 87.19 51 ILE B O 1
ATOM 1400 N N . SER B 1 52 ? 14.711 6.414 -2.305 1 86.94 52 SER B N 1
ATOM 1401 C CA . SER B 1 52 ? 13.406 5.828 -2.625 1 86.94 52 SER B CA 1
ATOM 1402 C C . SER B 1 52 ? 12.305 6.883 -2.59 1 86.94 52 SER B C 1
ATOM 1404 O O . SER B 1 52 ? 12.539 8.016 -2.17 1 86.94 52 SER B O 1
ATOM 1406 N N . THR B 1 53 ? 11.195 6.48 -3.232 1 92.12 53 THR B N 1
ATOM 1407 C CA . THR B 1 53 ? 10.047 7.367 -3.371 1 92.12 53 THR B CA 1
ATOM 1408 C C . THR B 1 53 ? 8.766 6.668 -2.918 1 92.12 53 THR B C 1
ATOM 1410 O O . THR B 1 53 ? 8.578 5.48 -3.184 1 92.12 53 THR B O 1
ATOM 1413 N N . ALA B 1 54 ? 7.883 7.426 -2.215 1 92.06 54 ALA B N 1
ATOM 1414 C CA . ALA B 1 54 ? 6.543 6.953 -1.88 1 92.06 54 ALA B CA 1
ATOM 1415 C C . ALA B 1 54 ? 5.496 8.016 -2.189 1 92.06 54 ALA B C 1
ATOM 1417 O O . ALA B 1 54 ? 5.707 9.203 -1.925 1 92.06 54 ALA B O 1
ATOM 1418 N N . VAL B 1 55 ? 4.398 7.594 -2.893 1 96.19 55 VAL B N 1
ATOM 1419 C CA . VAL B 1 55 ? 3.248 8.445 -3.168 1 96.19 55 VAL B CA 1
ATOM 1420 C C . VAL B 1 55 ? 1.996 7.848 -2.531 1 96.19 55 VAL B C 1
ATOM 1422 O O . VAL B 1 55 ? 1.588 6.734 -2.879 1 96.19 55 VAL B O 1
ATOM 1425 N N . LEU B 1 56 ? 1.422 8.602 -1.581 1 96.31 56 LEU B N 1
ATOM 1426 C CA . LEU B 1 56 ? 0.212 8.18 -0.884 1 96.31 56 LEU B CA 1
ATOM 1427 C C . LEU B 1 56 ? -0.978 9.047 -1.283 1 96.31 56 LEU B C 1
ATOM 1429 O O . LEU B 1 56 ? -0.915 10.273 -1.194 1 96.31 56 LEU B O 1
ATOM 1433 N N . LYS B 1 57 ? -2.023 8.453 -1.718 1 97.94 57 LYS B N 1
ATOM 1434 C CA . LYS B 1 57 ? -3.293 9.117 -1.996 1 97.94 57 LYS B CA 1
ATOM 1435 C C . LYS B 1 57 ? -4.426 8.5 -1.187 1 97.94 57 LYS B C 1
ATOM 1437 O O . LYS B 1 57 ? -4.773 7.332 -1.383 1 97.94 57 LYS B O 1
ATOM 1442 N N . LEU B 1 58 ? -5.008 9.297 -0.327 1 95 58 LEU B N 1
ATOM 1443 C CA . LEU B 1 58 ? -6.035 8.797 0.585 1 95 58 LEU B CA 1
ATOM 1444 C C . LEU B 1 58 ? -7.367 9.5 0.336 1 95 58 LEU B C 1
ATOM 1446 O O . LEU B 1 58 ? -7.441 10.727 0.379 1 95 58 LEU B O 1
ATOM 1450 N N . SER B 1 59 ? -8.344 8.742 0.052 1 94.5 59 SER B N 1
ATOM 1451 C CA . SER B 1 59 ? -9.703 9.234 -0.139 1 94.5 59 SER B CA 1
ATOM 1452 C C . SER B 1 59 ? -10.672 8.578 0.834 1 94.5 59 SER B C 1
ATOM 1454 O O . SER B 1 59 ? -10.75 7.352 0.907 1 94.5 59 SER B O 1
ATOM 1456 N N . SER B 1 60 ? -11.477 9.453 1.597 1 92.25 60 SER B N 1
ATOM 1457 C CA . SER B 1 60 ? -12.398 8.945 2.607 1 92.25 60 SER B CA 1
ATOM 1458 C C . SER B 1 60 ? -11.703 7.949 3.533 1 92.25 60 SER B C 1
ATOM 1460 O O . SER B 1 60 ? -12.266 6.895 3.846 1 92.25 60 SER B O 1
ATOM 1462 N N . THR B 1 61 ? -10.438 8.266 3.834 1 89 61 THR B N 1
ATOM 1463 C CA . THR B 1 61 ? -9.57 7.359 4.582 1 89 61 THR B CA 1
ATOM 1464 C C . THR B 1 61 ? -9.055 8.031 5.852 1 89 61 THR B C 1
ATOM 1466 O O . THR B 1 61 ? -8.688 9.211 5.836 1 89 61 THR B O 1
ATOM 1469 N N . ARG B 1 62 ? -9.102 7.32 6.961 1 91.62 62 ARG B N 1
ATOM 1470 C CA . ARG B 1 62 ? -8.5 7.77 8.211 1 91.62 62 ARG B CA 1
ATOM 1471 C C . ARG B 1 62 ? -7.129 7.125 8.422 1 91.62 62 ARG B C 1
ATOM 1473 O O . ARG B 1 62 ? -6.98 5.91 8.273 1 91.62 62 ARG B O 1
ATOM 1480 N N . ILE B 1 63 ? -6.121 7.957 8.789 1 90.25 63 ILE B N 1
ATOM 1481 C CA . ILE B 1 63 ? -4.793 7.391 9 1 90.25 63 ILE B CA 1
ATOM 1482 C C . ILE B 1 63 ? -4.219 7.91 10.312 1 90.25 63 ILE B C 1
ATOM 1484 O O . ILE B 1 63 ? -4.355 9.094 10.633 1 90.25 63 ILE B O 1
ATOM 1488 N N . SER B 1 64 ? -3.762 7.047 11.141 1 93.75 64 SER B N 1
ATOM 1489 C CA . SER B 1 64 ? -2.916 7.34 12.297 1 93.75 64 SER B CA 1
ATOM 1490 C C . SER B 1 64 ? -1.465 6.953 12.031 1 93.75 64 SER B C 1
ATOM 1492 O O . SER B 1 64 ? -1.146 5.773 11.891 1 93.75 64 SER B O 1
ATOM 1494 N N . SER B 1 65 ? -0.584 8.016 11.875 1 95.31 65 SER B N 1
ATOM 1495 C CA . SER B 1 65 ? 0.747 7.695 11.367 1 95.31 65 SER B CA 1
ATOM 1496 C C . SER B 1 65 ? 1.73 8.828 11.641 1 95.31 65 SER B C 1
ATOM 1498 O O . SER B 1 65 ? 1.33 9.984 11.773 1 95.31 65 SER B O 1
ATOM 1500 N N . ALA B 1 66 ? 2.984 8.445 11.875 1 97.88 66 ALA B N 1
ATOM 1501 C CA . ALA B 1 66 ? 4.098 9.336 11.555 1 97.88 66 ALA B CA 1
ATOM 1502 C C . ALA B 1 66 ? 4.684 9.008 10.188 1 97.88 66 ALA B C 1
ATOM 1504 O O . ALA B 1 66 ? 5.012 7.852 9.906 1 97.88 66 ALA B O 1
ATOM 1505 N N . ILE B 1 67 ? 4.812 10.016 9.328 1 97.56 67 ILE B N 1
ATOM 1506 C CA . ILE B 1 67 ? 5.301 9.805 7.969 1 97.56 67 ILE B CA 1
ATOM 1507 C C . ILE B 1 67 ? 6.703 10.391 7.824 1 97.56 67 ILE B C 1
ATOM 1509 O O . ILE B 1 67 ? 6.887 11.602 7.965 1 97.56 67 ILE B O 1
ATOM 1513 N N . ASN B 1 68 ? 7.656 9.492 7.555 1 97.94 68 ASN B N 1
ATOM 1514 C CA . ASN B 1 68 ? 9.039 9.891 7.332 1 97.94 68 ASN B CA 1
ATOM 1515 C C . ASN B 1 68 ? 9.586 10.711 8.5 1 97.94 68 ASN B C 1
ATOM 1517 O O . ASN B 1 68 ? 10.109 11.805 8.297 1 97.94 68 ASN B O 1
ATOM 1521 N N . PRO B 1 69 ? 9.492 10.133 9.672 1 97.88 69 PRO B N 1
ATOM 1522 C CA . PRO B 1 69 ? 9.812 10.93 10.859 1 97.88 69 PRO B CA 1
ATOM 1523 C C . PRO B 1 69 ? 11.289 11.328 10.922 1 97.88 69 PRO B C 1
ATOM 1525 O O . PRO B 1 69 ? 11.641 12.305 11.578 1 97.88 69 PRO B O 1
ATOM 1528 N N . SER B 1 70 ? 12.094 10.664 10.188 1 96.44 70 SER B N 1
ATOM 1529 C CA . SER B 1 70 ? 13.523 10.938 10.258 1 96.44 70 SER B CA 1
ATOM 1530 C C . SER B 1 70 ? 13.984 11.766 9.062 1 96.44 70 SER B C 1
ATOM 1532 O O . SER B 1 70 ? 15.188 11.977 8.867 1 96.44 70 SER B O 1
ATOM 1534 N N . ASN B 1 71 ? 13.117 12.195 8.203 1 97.81 71 ASN B N 1
ATOM 1535 C CA . ASN B 1 71 ? 13.406 13 7.02 1 97.81 71 ASN B CA 1
ATOM 1536 C C . ASN B 1 71 ? 14.492 12.359 6.156 1 97.81 71 ASN B C 1
ATOM 1538 O O . ASN B 1 71 ? 15.461 13.016 5.77 1 9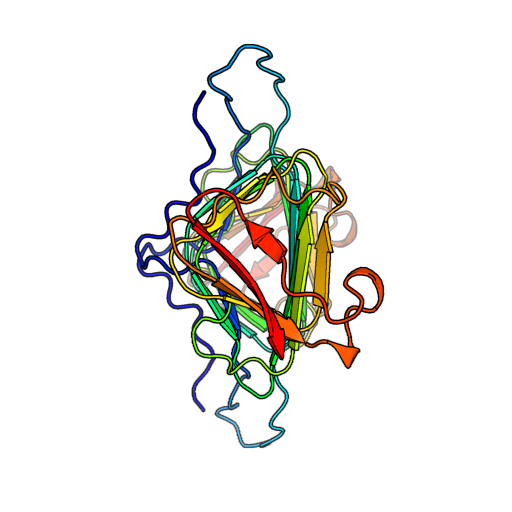7.81 71 ASN B O 1
ATOM 1542 N N . THR B 1 72 ? 14.328 11.117 5.852 1 95.38 72 THR B N 1
ATOM 1543 C CA . THR B 1 72 ? 15.344 10.391 5.094 1 95.38 72 THR B CA 1
ATOM 1544 C C . THR B 1 72 ? 14.891 10.18 3.65 1 95.38 72 THR B C 1
ATOM 1546 O O . THR B 1 72 ? 15.703 9.875 2.777 1 95.38 72 THR B O 1
ATOM 1549 N N . ALA B 1 73 ? 13.648 10.398 3.35 1 94.75 73 ALA B N 1
ATOM 1550 C CA . ALA B 1 73 ? 13.055 9.977 2.086 1 94.75 73 ALA B CA 1
ATOM 1551 C C . ALA B 1 73 ? 13.688 10.711 0.906 1 94.75 73 ALA B C 1
ATOM 1553 O O . ALA B 1 73 ? 13.969 11.906 0.99 1 94.75 73 ALA B O 1
ATOM 1554 N N . GLY B 1 74 ? 13.969 9.93 -0.146 1 93.56 74 GLY B N 1
ATOM 1555 C CA . GLY B 1 74 ? 14.172 10.633 -1.402 1 93.56 74 GLY B CA 1
ATOM 1556 C C . GLY B 1 74 ? 13.023 11.562 -1.757 1 93.56 74 GLY B C 1
ATOM 1557 O O . GLY B 1 74 ? 13.219 12.758 -1.96 1 93.56 74 GLY B O 1
ATOM 1558 N N . SER B 1 75 ? 11.852 10.953 -1.816 1 97 75 SER B N 1
ATOM 1559 C CA . SER B 1 75 ? 10.633 11.734 -1.984 1 97 75 SER B CA 1
ATOM 1560 C C . SER B 1 75 ? 9.445 11.047 -1.314 1 97 75 SER B C 1
ATOM 1562 O O . SER B 1 75 ? 9.32 9.828 -1.357 1 97 75 SER B O 1
ATOM 1564 N N . ILE B 1 76 ? 8.57 11.797 -0.655 1 97.75 76 ILE B N 1
ATOM 1565 C CA . ILE B 1 76 ? 7.352 11.281 -0.04 1 97.75 76 ILE B CA 1
ATOM 1566 C C . ILE B 1 76 ? 6.207 12.273 -0.253 1 97.75 76 ILE B C 1
ATOM 1568 O O . ILE B 1 76 ? 6.312 13.438 0.127 1 97.75 76 ILE B O 1
ATOM 1572 N N . SER B 1 77 ? 5.16 11.828 -0.922 1 98.75 77 SER B N 1
ATOM 1573 C CA . SER B 1 77 ? 3.986 12.641 -1.232 1 98.75 77 SER B CA 1
ATOM 1574 C C . SER B 1 77 ? 2.742 12.102 -0.534 1 98.75 77 SER B C 1
ATOM 1576 O O . SER B 1 77 ? 2.5 10.891 -0.528 1 98.75 77 SER B O 1
ATOM 1578 N N . LEU B 1 78 ? 1.979 13.016 0.117 1 98.81 78 LEU B N 1
ATOM 1579 C CA . LEU B 1 78 ? 0.685 12.68 0.705 1 98.81 78 LEU B CA 1
ATOM 1580 C C . LEU B 1 78 ? -0.417 13.562 0.12 1 98.81 78 LEU B C 1
ATOM 1582 O O . LEU B 1 78 ? -0.277 14.781 0.063 1 98.81 78 LEU B O 1
ATOM 1586 N N . SER B 1 79 ? -1.436 12.984 -0.421 1 98.88 79 SER B N 1
ATOM 1587 C CA . SER B 1 79 ? -2.652 13.672 -0.842 1 98.88 79 SER B CA 1
ATOM 1588 C C . SER B 1 79 ? -3.867 13.164 -0.069 1 98.88 79 SER B C 1
ATOM 1590 O O . SER B 1 79 ? -4.109 11.961 -0.004 1 98.88 79 SER B O 1
ATOM 1592 N N . LEU B 1 80 ? -4.602 14.148 0.485 1 98.69 80 LEU B N 1
ATOM 1593 C CA . LEU B 1 80 ? -5.809 13.828 1.248 1 98.69 80 LEU B CA 1
ATOM 1594 C C . LEU B 1 80 ? -7.043 14.43 0.585 1 98.69 80 LEU B C 1
ATOM 1596 O O . LEU B 1 80 ? -7.055 15.617 0.243 1 98.69 80 LEU B O 1
ATOM 1600 N N . SER B 1 81 ? -8.062 13.562 0.413 1 98.25 81 SER B N 1
ATOM 1601 C CA . SER B 1 81 ? -9.375 14.148 0.157 1 98.25 81 SER B CA 1
ATOM 1602 C C . SER B 1 81 ? -9.906 14.875 1.389 1 98.25 81 SER B C 1
ATOM 1604 O O . SER B 1 81 ? -9.453 14.625 2.506 1 98.25 81 SER B O 1
ATOM 1606 N N . GLY B 1 82 ? -10.891 15.742 1.194 1 98.25 82 GLY B N 1
ATOM 1607 C CA . GLY B 1 82 ? -11.391 16.562 2.287 1 98.25 82 GLY B CA 1
ATOM 1608 C C . GLY B 1 82 ? -12.031 15.742 3.396 1 98.25 82 GLY B C 1
ATOM 1609 O O . GLY B 1 82 ? -12.039 16.156 4.555 1 98.25 82 GLY B O 1
ATOM 1610 N N . ASP B 1 83 ? -12.523 14.594 3.029 1 96.44 83 ASP B N 1
ATOM 1611 C CA . ASP B 1 83 ? -13.211 13.758 4.012 1 96.44 83 ASP B CA 1
ATOM 1612 C C . ASP B 1 83 ? -12.266 12.711 4.598 1 96.44 83 ASP B C 1
ATOM 1614 O O . ASP B 1 83 ? -12.695 11.82 5.336 1 96.44 83 ASP B O 1
ATOM 1618 N N . SER B 1 84 ? -11 12.852 4.289 1 95.38 84 SER B N 1
ATOM 1619 C CA . SER B 1 84 ? -9.984 12.031 4.941 1 95.38 84 SER B CA 1
ATOM 1620 C C . SER B 1 84 ? -9.453 12.719 6.195 1 95.38 84 SER B C 1
ATOM 1622 O O . SER B 1 84 ? -9.562 13.938 6.344 1 95.38 84 SER B O 1
ATOM 1624 N N . THR B 1 85 ? -8.953 11.812 7.145 1 97.75 85 THR B N 1
ATOM 1625 C CA . THR B 1 85 ? -8.383 12.383 8.359 1 97.75 85 THR B CA 1
ATOM 1626 C C . THR B 1 85 ? -6.996 11.805 8.633 1 97.75 85 THR B C 1
ATOM 1628 O O . THR B 1 85 ? -6.73 10.641 8.305 1 97.75 85 THR B O 1
ATOM 1631 N N . TRP B 1 86 ? -6.117 12.648 9.172 1 98.56 86 TRP B N 1
ATOM 1632 C CA . TRP B 1 86 ? -4.773 12.258 9.578 1 98.56 86 TRP B CA 1
ATOM 1633 C C . TRP B 1 86 ? -4.527 12.617 11.047 1 98.56 86 TRP B C 1
ATOM 1635 O O . TRP B 1 86 ? -4.602 13.781 11.43 1 98.56 86 TRP B O 1
ATOM 1645 N N . SER B 1 87 ? -4.355 11.602 11.82 1 98.5 87 SER B N 1
ATOM 1646 C CA . SER B 1 87 ? -3.918 11.766 13.203 1 98.5 87 SER B CA 1
ATOM 1647 C C . SER B 1 87 ? -2.43 11.469 13.352 1 98.5 87 SER B C 1
ATOM 1649 O O . SER B 1 87 ? -1.993 10.336 13.172 1 98.5 87 SER B O 1
ATOM 1651 N N . LEU B 1 88 ? -1.679 12.508 13.727 1 98.75 88 LEU B N 1
ATOM 1652 C CA . LEU B 1 88 ? -0.233 12.336 13.828 1 98.75 88 LEU B CA 1
ATOM 1653 C C . LEU B 1 88 ? 0.14 11.531 15.062 1 98.75 88 LEU B C 1
ATOM 1655 O O . LEU B 1 88 ? -0.44 11.727 16.141 1 98.75 88 LEU B O 1
ATOM 1659 N N . THR B 1 89 ? 1.13 10.625 14.836 1 97.75 89 THR B N 1
ATOM 1660 C CA . THR B 1 89 ? 1.697 9.875 15.953 1 97.75 89 THR B CA 1
ATOM 1661 C C . THR B 1 89 ? 3.145 10.289 16.203 1 97.75 89 THR B C 1
ATOM 1663 O O . THR B 1 89 ? 3.822 9.711 17.047 1 97.75 89 THR B O 1
ATOM 1666 N N . GLY B 1 90 ? 3.645 11.211 15.453 1 98.56 90 GLY B N 1
ATOM 1667 C CA . GLY B 1 90 ? 4.973 11.805 15.523 1 98.56 90 GLY B CA 1
ATOM 1668 C C . GLY B 1 90 ? 5.191 12.898 14.508 1 98.56 90 GLY B C 1
ATOM 1669 O O . GLY B 1 90 ? 4.336 13.141 13.648 1 98.56 90 GLY B O 1
ATOM 1670 N N . ASN B 1 91 ? 6.348 13.562 14.703 1 98.94 91 ASN B N 1
ATOM 1671 C CA . ASN B 1 91 ? 6.707 14.508 13.648 1 98.94 91 ASN B CA 1
ATOM 1672 C C . ASN B 1 91 ? 6.82 13.82 12.297 1 98.94 91 ASN B C 1
ATOM 1674 O O . ASN B 1 91 ? 7.215 12.656 12.211 1 98.94 91 ASN B O 1
ATOM 1678 N N . SER B 1 92 ? 6.422 14.555 11.273 1 98.94 92 SER B N 1
ATOM 1679 C CA . SER B 1 92 ? 6.398 14.008 9.922 1 98.94 92 SER B CA 1
ATOM 1680 C C . SER B 1 92 ? 7.027 14.977 8.922 1 98.94 92 SER B C 1
ATOM 1682 O O . SER B 1 92 ? 6.957 16.188 9.102 1 98.94 92 SER B O 1
ATOM 1684 N N . TYR B 1 93 ? 7.66 14.438 7.945 1 98.88 93 TYR B N 1
ATOM 1685 C CA . TYR B 1 93 ? 8.273 15.211 6.867 1 98.88 93 TYR B CA 1
ATOM 1686 C C . TYR B 1 93 ? 7.699 14.805 5.516 1 98.88 93 TYR B C 1
ATOM 1688 O O . TYR B 1 93 ? 7.645 13.617 5.191 1 98.88 93 TYR B O 1
ATOM 1696 N N . LEU B 1 94 ? 7.254 15.781 4.758 1 98.88 94 LEU B N 1
ATOM 1697 C CA . LEU B 1 94 ? 6.664 15.555 3.443 1 98.88 94 LEU B CA 1
ATOM 1698 C C . LEU B 1 94 ? 7.383 16.375 2.379 1 98.88 94 LEU B C 1
ATOM 1700 O O . LEU B 1 94 ? 7.688 17.547 2.598 1 98.88 94 LEU B O 1
ATOM 1704 N N . THR B 1 95 ? 7.723 15.719 1.249 1 98.75 95 THR B N 1
ATOM 1705 C CA . THR B 1 95 ? 8.18 16.453 0.079 1 98.75 95 THR B CA 1
ATOM 1706 C C . THR B 1 95 ? 7.02 17.234 -0.556 1 98.75 95 THR B C 1
ATOM 1708 O O . THR B 1 95 ? 7.105 18.438 -0.749 1 98.75 95 THR B O 1
ATOM 1711 N N . THR B 1 96 ? 5.953 16.531 -0.915 1 98.69 96 THR B N 1
ATOM 1712 C CA . THR B 1 96 ? 4.73 17.156 -1.406 1 98.69 96 THR B CA 1
ATOM 1713 C C . THR B 1 96 ? 3.541 16.781 -0.529 1 98.69 96 THR B C 1
ATOM 1715 O O . THR B 1 96 ? 3.424 15.641 -0.085 1 98.69 96 THR B O 1
ATOM 1718 N N . PHE B 1 97 ? 2.703 17.828 -0.219 1 98.81 97 PHE B N 1
ATOM 1719 C CA . PHE B 1 97 ? 1.5 17.656 0.588 1 98.81 97 PHE B CA 1
ATOM 1720 C C . PHE B 1 97 ? 0.317 18.375 -0.051 1 98.81 97 PHE B C 1
ATOM 1722 O O . PHE B 1 97 ? 0.421 19.547 -0.418 1 98.81 97 PHE B O 1
ATOM 1729 N N . SER B 1 98 ? -0.747 17.641 -0.269 1 98.62 98 SER B N 1
ATOM 1730 C CA . SER B 1 98 ? -1.995 18.266 -0.704 1 98.62 98 SER B CA 1
ATOM 1731 C C . SER B 1 98 ? -3.174 17.766 0.131 1 98.62 98 SER B C 1
ATOM 1733 O O . SER B 1 98 ? -3.23 16.594 0.509 1 98.62 98 SER B O 1
ATOM 1735 N N . ASP B 1 99 ? -4.004 18.688 0.401 1 98.62 99 ASP B N 1
ATOM 1736 C CA . ASP B 1 99 ? -5.238 18.453 1.144 1 98.62 99 ASP B CA 1
ATOM 1737 C C . ASP B 1 99 ? -6.406 19.219 0.541 1 98.62 99 ASP B C 1
ATOM 1739 O O . ASP B 1 99 ? -6.348 20.453 0.418 1 98.62 99 ASP B O 1
ATOM 1743 N N . ASP B 1 100 ? -7.434 18.391 0.189 1 98.56 100 ASP B N 1
ATOM 1744 C CA . ASP B 1 100 ? -8.609 19.062 -0.35 1 98.56 100 ASP B CA 1
ATOM 1745 C C . ASP B 1 100 ? -9.25 19.969 0.698 1 98.56 100 ASP B C 1
ATOM 1747 O O . ASP B 1 100 ? -9.938 20.938 0.356 1 98.56 100 ASP B O 1
ATOM 1751 N N . ASP B 1 101 ? -9.148 19.672 2.008 1 98.44 101 ASP B N 1
ATOM 1752 C CA . ASP B 1 101 ? -9.5 20.609 3.076 1 98.44 101 ASP B CA 1
ATOM 1753 C C . ASP B 1 101 ? -8.375 21.609 3.32 1 98.44 101 ASP B C 1
ATOM 1755 O O . ASP B 1 101 ? -7.477 21.359 4.125 1 98.44 101 ASP B O 1
ATOM 1759 N N . THR B 1 102 ? -8.539 22.75 2.74 1 96.75 102 THR B N 1
ATOM 1760 C CA . THR B 1 102 ? -7.457 23.719 2.777 1 96.75 102 THR B CA 1
ATOM 1761 C C . THR B 1 102 ? -7.367 24.375 4.156 1 96.75 102 THR B C 1
ATOM 1763 O O . THR B 1 102 ? -6.383 25.047 4.465 1 96.75 102 THR B O 1
ATOM 1766 N N . THR B 1 103 ? -8.344 24.203 5.02 1 97.56 103 THR B N 1
ATOM 1767 C CA . THR B 1 103 ? -8.258 24.719 6.387 1 97.56 103 THR B CA 1
ATOM 1768 C C . THR B 1 103 ? -7.414 23.781 7.254 1 97.56 103 THR B C 1
ATOM 1770 O O . THR B 1 103 ? -7.004 24.156 8.352 1 97.56 103 THR B O 1
ATOM 1773 N N . LEU B 1 104 ? -7.184 22.531 6.805 1 98.62 104 LEU B N 1
ATOM 1774 C CA . LEU B 1 104 ? -6.402 21.5 7.48 1 98.62 104 LEU B CA 1
ATOM 1775 C C . LEU B 1 104 ? -7.078 21.062 8.781 1 98.62 104 LEU B C 1
ATOM 1777 O O . LEU B 1 104 ? -6.418 20.562 9.688 1 98.62 104 LEU B O 1
ATOM 1781 N N . SER B 1 105 ? -8.367 21.25 8.844 1 98.69 105 SER B N 1
ATOM 1782 C CA . SER B 1 105 ? -9.109 20.891 10.047 1 98.69 105 SER B CA 1
ATOM 1783 C C . SER B 1 105 ? -9.156 19.375 10.219 1 98.69 105 SER B C 1
ATOM 1785 O O . SER B 1 105 ? -9.445 18.875 11.312 1 98.69 105 SER B O 1
ATOM 1787 N N . ASN B 1 106 ? -8.914 18.656 9.156 1 98.88 106 ASN B N 1
ATOM 1788 C CA . ASN B 1 106 ? -8.977 17.188 9.18 1 98.88 106 ASN B CA 1
ATOM 1789 C C . ASN B 1 106 ? -7.664 16.578 9.664 1 98.88 106 ASN B C 1
ATOM 1791 O O . ASN B 1 106 ? -7.492 15.359 9.641 1 98.88 106 ASN B O 1
ATOM 1795 N N . ILE B 1 107 ? -6.766 17.391 10.109 1 98.88 107 ILE B N 1
ATOM 1796 C CA . ILE B 1 107 ? -5.496 16.922 10.664 1 98.88 107 ILE B CA 1
ATOM 1797 C C . ILE B 1 107 ? -5.469 17.188 12.164 1 98.88 107 ILE B C 1
ATOM 1799 O O . ILE B 1 107 ? -5.66 18.312 12.617 1 98.88 107 ILE B O 1
ATOM 1803 N N . GLN B 1 108 ? -5.332 16.094 12.898 1 98.88 108 GLN B N 1
ATOM 1804 C CA . GLN B 1 108 ? -5.105 16.156 14.336 1 98.88 108 GLN B CA 1
ATOM 1805 C C . GLN B 1 108 ? -3.629 15.977 14.672 1 98.88 108 GLN B C 1
ATOM 1807 O O . GLN B 1 108 ? -3.113 14.859 14.633 1 98.88 108 GLN B O 1
ATOM 1812 N N . SER B 1 109 ? -3.031 17.094 15.125 1 98.81 109 SER B N 1
ATOM 1813 C CA . SER B 1 109 ? -1.575 17.094 15.234 1 98.81 109 SER B CA 1
ATOM 1814 C C . SER B 1 109 ? -1.116 16.344 16.484 1 98.81 109 SER B C 1
ATOM 1816 O O . SER B 1 109 ? -0.012 15.805 16.516 1 98.81 109 SER B O 1
ATOM 1818 N N . ASN B 1 110 ? -1.875 16.375 17.5 1 98.75 110 ASN B N 1
ATOM 1819 C CA . ASN B 1 110 ? -1.509 15.773 18.781 1 98.75 110 ASN B CA 1
ATOM 1820 C C . ASN B 1 110 ? -0.183 16.312 19.297 1 98.75 110 ASN B C 1
ATOM 1822 O O . ASN B 1 110 ? 0.63 15.57 19.844 1 98.75 110 ASN B O 1
ATOM 1826 N N . GLY B 1 111 ? 0.024 17.469 19.062 1 98.81 111 GLY B N 1
ATOM 1827 C CA . GLY B 1 111 ? 1.22 18.141 19.547 1 98.81 111 GLY B CA 1
ATOM 1828 C C . GLY B 1 111 ? 2.408 17.984 18.625 1 98.81 111 GLY B C 1
ATOM 1829 O O . GLY B 1 111 ? 3.467 18.578 18.859 1 98.81 111 GLY B O 1
ATOM 1830 N N . TYR B 1 112 ? 2.35 17.266 17.531 1 98.94 112 TYR B N 1
ATOM 1831 C CA . TYR B 1 112 ? 3.455 17.031 16.609 1 98.94 112 TYR B CA 1
ATOM 1832 C C . TYR B 1 112 ? 3.385 17.984 15.414 1 98.94 112 TYR B C 1
ATOM 1834 O O . TYR B 1 112 ? 2.346 18.594 15.164 1 98.94 112 TYR B O 1
ATOM 1842 N N . ASN B 1 113 ? 4.469 18.047 14.711 1 98.94 113 ASN B N 1
ATOM 1843 C CA . ASN B 1 113 ? 4.566 18.953 13.562 1 98.94 113 ASN B CA 1
ATOM 1844 C C . ASN B 1 113 ? 4.656 18.172 12.25 1 98.94 113 ASN B C 1
ATOM 1846 O O . ASN B 1 113 ? 5.066 17.016 12.234 1 98.94 113 ASN B O 1
ATOM 1850 N N . ILE B 1 114 ? 4.219 18.828 11.242 1 98.94 114 ILE B N 1
ATOM 1851 C CA . ILE B 1 114 ? 4.488 18.422 9.867 1 98.94 114 ILE B CA 1
ATOM 1852 C C . ILE B 1 114 ? 5.465 19.406 9.219 1 98.94 114 ILE B C 1
ATOM 1854 O O . ILE B 1 114 ? 5.238 20.625 9.242 1 98.94 114 ILE B O 1
ATOM 1858 N N . TYR B 1 115 ? 6.516 18.891 8.703 1 98.94 115 TYR B N 1
ATOM 1859 C CA . TYR B 1 115 ? 7.449 19.688 7.918 1 98.94 115 TYR B CA 1
ATOM 1860 C C . TYR B 1 115 ? 7.285 19.406 6.426 1 98.94 115 TYR B C 1
ATOM 1862 O O . TYR B 1 115 ? 7.281 18.25 6 1 98.94 115 TYR B O 1
ATOM 1870 N N . TYR B 1 116 ? 7.086 20.469 5.68 1 98.88 116 TYR B N 1
ATOM 1871 C CA . TYR B 1 116 ? 6.883 20.312 4.242 1 98.88 116 TYR B CA 1
ATOM 1872 C C . TYR B 1 116 ? 7.945 21.062 3.453 1 98.88 116 TYR B C 1
ATOM 1874 O O . TYR B 1 116 ? 8.391 22.141 3.867 1 98.88 116 TYR B O 1
ATOM 1882 N N . LYS B 1 117 ? 8.406 20.516 2.312 1 98.44 117 LYS B N 1
ATOM 1883 C CA . LYS B 1 117 ? 9.344 21.188 1.43 1 98.44 117 LYS B CA 1
ATOM 1884 C C . LYS B 1 117 ? 8.688 22.375 0.725 1 98.44 117 LYS B C 1
ATOM 1886 O O . LYS B 1 117 ? 7.855 22.188 -0.167 1 98.44 117 LYS B O 1
ATOM 1891 N N . SER B 1 118 ? 9.125 23.594 1.073 1 97.94 118 SER B N 1
ATOM 1892 C CA . SER B 1 118 ? 8.461 24.797 0.613 1 97.94 118 SER B CA 1
ATOM 1893 C C . SER B 1 118 ? 8.484 24.906 -0.908 1 97.94 118 SER B C 1
ATOM 1895 O O . SER B 1 118 ? 7.48 25.266 -1.527 1 97.94 118 SER B O 1
ATOM 1897 N N . SER B 1 119 ? 9.531 24.5 -1.543 1 97.62 119 SER B N 1
ATOM 1898 C CA . SER B 1 119 ? 9.727 24.656 -2.98 1 97.62 119 SER B CA 1
ATOM 1899 C C . SER B 1 119 ? 8.781 23.766 -3.77 1 97.62 119 SER B C 1
ATOM 1901 O O . SER B 1 119 ? 8.484 24.031 -4.934 1 97.62 119 SER B O 1
ATOM 1903 N N . ALA B 1 120 ? 8.273 22.734 -3.104 1 97.62 120 ALA B N 1
ATOM 1904 C CA . ALA B 1 120 ? 7.445 21.766 -3.816 1 97.62 120 ALA B CA 1
ATOM 1905 C C . ALA B 1 120 ? 5.973 21.922 -3.447 1 97.62 120 ALA B C 1
ATOM 1907 O O . ALA B 1 120 ? 5.129 21.125 -3.861 1 97.62 120 ALA B O 1
ATOM 1908 N N . ASN B 1 121 ? 5.637 22.953 -2.641 1 98.38 121 ASN B N 1
ATOM 1909 C CA . ASN B 1 121 ? 4.281 23.156 -2.133 1 98.38 121 ASN B CA 1
ATOM 1910 C C . ASN B 1 121 ? 3.842 24.609 -2.266 1 98.38 121 ASN B C 1
ATOM 1912 O O . ASN B 1 121 ? 3.574 25.281 -1.263 1 98.38 121 ASN B O 1
ATOM 1916 N N . SER B 1 122 ? 3.65 24.969 -3.465 1 96.5 122 SER B N 1
ATOM 1917 C CA . SER B 1 122 ? 3.373 26.375 -3.752 1 96.5 122 SER B CA 1
ATOM 1918 C C . SER B 1 122 ? 2.064 26.812 -3.107 1 96.5 122 SER B C 1
ATOM 1920 O O . SER B 1 122 ? 1.921 27.984 -2.723 1 96.5 122 SER B O 1
ATOM 1922 N N . TRP B 1 123 ? 1.138 25.906 -2.9 1 96.88 123 TRP B N 1
ATOM 1923 C CA . TRP B 1 123 ? -0.166 26.266 -2.354 1 96.88 123 TRP B CA 1
ATOM 1924 C C . TRP B 1 123 ? -0.043 26.719 -0.901 1 96.88 123 TRP B C 1
ATOM 1926 O O . TRP B 1 123 ? -0.924 27.406 -0.379 1 96.88 123 TRP B O 1
ATOM 1936 N N . LEU B 1 124 ? 1.063 26.344 -0.245 1 97.25 124 LEU B N 1
ATOM 1937 C CA . LEU B 1 124 ? 1.268 26.688 1.156 1 97.25 124 LEU B CA 1
ATOM 1938 C C . LEU B 1 124 ? 2.088 27.969 1.281 1 97.25 124 LEU B C 1
ATOM 1940 O O . LEU B 1 124 ? 2.189 28.547 2.369 1 97.25 124 LEU B O 1
ATOM 1944 N N . ASN B 1 125 ? 2.723 28.438 0.279 1 96.38 125 ASN B N 1
ATOM 1945 C CA . ASN B 1 125 ? 3.393 29.719 0.144 1 96.38 125 ASN B CA 1
ATOM 1946 C C . ASN B 1 125 ? 4.414 29.938 1.256 1 96.38 125 ASN B C 1
ATOM 1948 O O . ASN B 1 125 ? 4.527 31.047 1.791 1 96.38 125 ASN B O 1
ATOM 1952 N N . GLY B 1 126 ? 4.973 28.922 1.695 1 98.06 126 GLY B N 1
ATOM 1953 C CA . GLY B 1 126 ? 6.016 29.016 2.701 1 98.06 126 GLY B CA 1
ATOM 1954 C C . GLY B 1 126 ? 5.488 29.391 4.074 1 98.06 126 GLY B C 1
ATOM 1955 O O . GLY B 1 126 ? 6.25 29.797 4.953 1 98.06 126 GLY B O 1
ATOM 1956 N N . ALA B 1 127 ? 4.227 29.234 4.336 1 98.06 127 ALA B N 1
ATOM 1957 C CA . ALA B 1 127 ? 3.609 29.656 5.59 1 98.06 127 ALA B CA 1
ATOM 1958 C C . ALA B 1 127 ? 3.816 28.625 6.688 1 98.06 127 ALA B C 1
ATOM 1960 O O . ALA B 1 127 ? 3.924 27.422 6.41 1 98.06 127 ALA B O 1
ATOM 1961 N N . THR B 1 128 ? 3.928 29.016 7.914 1 98.75 128 THR B N 1
ATOM 1962 C CA . THR B 1 128 ? 3.721 28.188 9.102 1 98.75 128 THR B CA 1
ATOM 1963 C C . THR B 1 128 ? 2.266 28.25 9.555 1 98.75 128 THR B C 1
ATOM 1965 O O . THR B 1 128 ? 1.729 29.344 9.789 1 98.75 128 THR B O 1
ATOM 1968 N N . ILE B 1 129 ? 1.644 27.141 9.648 1 98.81 129 ILE B N 1
ATOM 1969 C CA . ILE B 1 129 ? 0.214 27.094 9.93 1 98.81 129 ILE B CA 1
ATOM 1970 C C . ILE B 1 129 ? -0.034 26.266 11.195 1 98.81 129 ILE B C 1
ATOM 1972 O O . ILE B 1 129 ? 0.479 25.156 11.32 1 98.81 129 ILE B O 1
ATOM 1976 N N . ALA B 1 130 ? -0.851 26.797 12.094 1 98.75 130 ALA B N 1
ATOM 1977 C CA . ALA B 1 130 ? -1.249 26.047 13.273 1 98.75 130 ALA B CA 1
ATOM 1978 C C . ALA B 1 130 ? -2.195 24.906 12.898 1 98.75 130 ALA B C 1
ATOM 1980 O O . ALA B 1 130 ? -3.076 25.078 12.055 1 98.75 130 ALA B O 1
ATOM 1981 N N . LEU B 1 131 ? -1.975 23.859 13.539 1 98.81 131 LEU B N 1
ATOM 1982 C CA . LEU B 1 131 ? -2.848 22.703 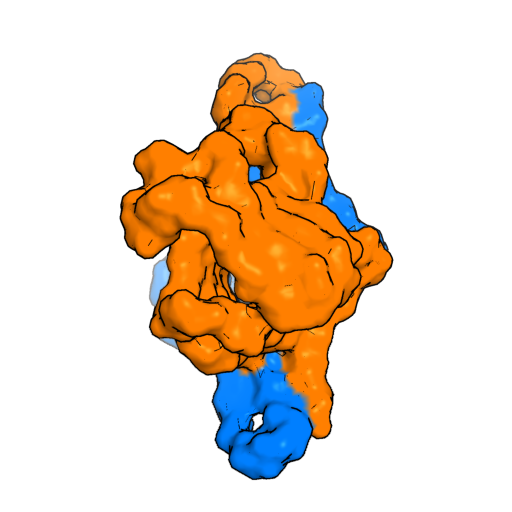13.359 1 98.81 131 LEU B CA 1
ATOM 1983 C C . LEU B 1 131 ? -3.656 22.438 14.625 1 98.81 131 LEU B C 1
ATOM 1985 O O . LEU B 1 131 ? -3.275 22.859 15.719 1 98.81 131 LEU B O 1
ATOM 1989 N N . ASN B 1 132 ? -4.789 21.703 14.383 1 98.75 132 ASN B N 1
ATOM 1990 C CA . ASN B 1 132 ? -5.5 21.219 15.562 1 98.75 132 ASN B CA 1
ATOM 1991 C C . ASN B 1 132 ? -4.605 20.328 16.422 1 98.75 132 ASN B C 1
ATOM 1993 O O . ASN B 1 132 ? -3.824 19.531 15.906 1 98.75 132 ASN B O 1
ATOM 1997 N N . GLY B 1 133 ? -4.711 20.547 17.734 1 98.62 133 GLY B N 1
ATOM 1998 C CA . GLY B 1 133 ? -3.975 19.688 18.641 1 98.62 133 GLY B CA 1
ATOM 1999 C C . GLY B 1 133 ? -2.627 20.25 19.047 1 98.62 133 GLY B C 1
ATOM 2000 O O . GLY B 1 133 ? -1.852 19.594 19.734 1 98.62 133 GLY B O 1
ATOM 2001 N N . GLY B 1 134 ? -2.293 21.391 18.547 1 98.69 134 GLY B N 1
ATOM 2002 C CA . GLY B 1 134 ? -1.178 22.125 19.125 1 98.69 134 GLY B CA 1
ATOM 2003 C C . GLY B 1 134 ? 0.056 22.125 18.234 1 98.69 134 GLY B C 1
ATOM 2004 O O . GLY B 1 134 ? 0.987 22.906 18.453 1 98.69 134 GLY B O 1
ATOM 2005 N N . GLY B 1 135 ? 0.117 21.266 17.219 1 98.88 135 GLY B N 1
ATOM 2006 C CA . GLY B 1 135 ? 1.243 21.266 16.297 1 98.88 135 GLY B CA 1
ATOM 2007 C C . GLY B 1 135 ? 1.117 22.297 15.195 1 98.88 135 GLY B C 1
ATOM 2008 O O . GLY B 1 135 ? 0.181 23.094 15.188 1 98.88 135 GLY B O 1
ATOM 2009 N N . LYS B 1 136 ? 2.113 22.219 14.312 1 98.94 136 LYS B N 1
ATOM 2010 C CA . LYS B 1 136 ? 2.15 23.172 13.203 1 98.94 136 LYS B CA 1
ATOM 2011 C C . LYS B 1 136 ? 2.553 22.484 11.906 1 98.94 136 LYS B C 1
ATOM 2013 O O . LYS B 1 136 ? 3.148 21.406 11.922 1 98.94 136 LYS B O 1
ATOM 2018 N N . LEU B 1 137 ? 2.166 23 10.883 1 98.88 137 LEU B N 1
ATOM 2019 C CA . LEU B 1 137 ? 2.721 22.781 9.555 1 98.88 137 LEU B CA 1
ATOM 2020 C C . LEU B 1 137 ? 3.795 23.812 9.234 1 98.88 137 LEU B C 1
ATOM 2022 O O . LEU B 1 137 ? 3.514 25.016 9.195 1 98.88 137 LEU B O 1
ATOM 2026 N N . ILE B 1 138 ? 5.027 23.375 9.102 1 98.88 138 ILE B N 1
ATOM 2027 C CA . ILE B 1 138 ? 6.191 24.25 9.062 1 98.88 138 ILE B CA 1
ATOM 2028 C C . ILE B 1 138 ? 6.973 24.016 7.773 1 98.88 138 ILE B C 1
ATOM 2030 O O . ILE B 1 138 ? 7.273 22.875 7.414 1 98.88 138 ILE B O 1
ATOM 2034 N N . PRO B 1 139 ? 7.285 25.125 7.031 1 98.62 139 PRO B N 1
ATOM 2035 C CA . PRO B 1 139 ? 8.125 24.938 5.848 1 98.62 139 PRO B CA 1
ATOM 2036 C C . PRO B 1 139 ? 9.586 24.656 6.203 1 98.62 139 PRO B C 1
ATOM 2038 O O . PRO B 1 139 ? 10.07 25.109 7.246 1 98.62 139 PRO B O 1
ATOM 2041 N N . TYR B 1 140 ? 10.195 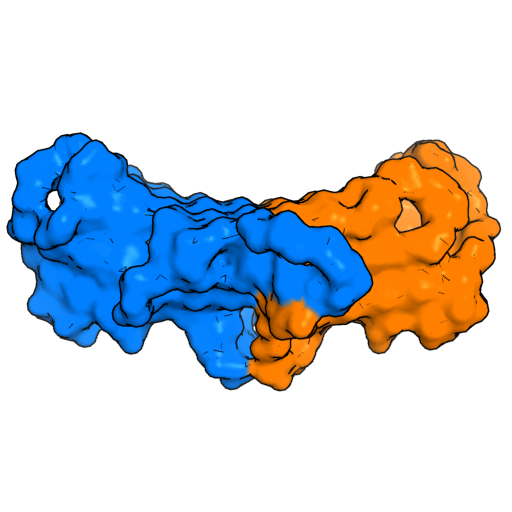23.922 5.336 1 97.12 140 TYR B N 1
ATOM 2042 C CA . TYR B 1 140 ? 11.641 23.781 5.406 1 97.12 140 TYR B CA 1
ATOM 2043 C C . TYR B 1 140 ? 12.266 23.859 4.02 1 97.12 140 TYR B C 1
ATOM 2045 O O . TYR B 1 140 ? 11.57 23.75 3.01 1 97.12 140 TYR B O 1
#

Radius of gyration: 19.51 Å; Cα contacts (8 Å, |Δi|>4): 870; chains: 2; bounding box: 51×58×40 Å

Organism: NCBI:txid230361

Sequence (280 aa):
MENTEINYGSGILINVSGNTGEWGRSGSNGGDLSFTSVNQVLSGNIYVDSISTAVLKLSSTRISSAINPSNTAGSISLSLSGDSTWSLTGNSYLTTFSDDDTTLSNIQSNGYNIYYKSSANSWLNGATIALNGGGKLIPYMENTEINYGSGILINVSGNTGEWGRSGSNGGDLSFTSVNQVLSGNIYVDSISTAVLKLSSTRISSAINPSNTAGSISLSLSGDSTWSLTGNSYLTTFSDDDTTLSNIQSNGYNIYYKSSANSWLNGATIALNGGGKLIPY

Secondary structure (DSSP, 8-state):
----B---TTSEEEEE-----SSS----PPPEEEEEEES-EEESEEEE-TT-EEEEEEES-EEEE-BSTT---SEEEEEE-TT-EEEESS-EEESEEEES-TT-TTEE-TT--EEE-GGG-GGGTT--EE-BTS-EEEE-/----EE--TTSEEEEE-----SSS----PPPEEEEEEES-EEESEEEE-TT-EEEEEEES-EEEE-BSTT---SEEEEEE-TT-EEEESS-EEESEEEES-TT-TTEE-TT--EEE-GGG-GGGTT--EE-BTS-EEEE-

Foldseek 3Di:
DPAQEPPDPVLADEAWADPCDPPDPRPRATEEEEEEDACHEYTHEYAAAQRYEYAYEYHLYEYEYAYHQVVGHVAYEYEYEQNYAYEYPAEHEHAYYYYNPPLQQRYAQLQHEYEYACVRYVVCVQDWADYHNNYIYGYD/DPAQEPPDVVLADEAWADPCDPPDPSPLATAEEEEEDACHEYTHEYAAAQRYEYAYEYHLYEYEYAYHQVVGHVAYEYEYEQNYAYEYPAEHEHAYYYYNPPLQQRYAQLQHEYEYACVRYVVCVQDWADYHNNYIYGYD

pLDDT: mean 86.28, std 20.28, range [22.92, 98.94]